Protein AF-A0A8T0GTU0-F1 (afdb_monomer_lite)

pLDDT: mean 77.82, std 16.4, range [37.47, 97.88]

Structure (mmCIF, N/CA/C/O backbone):
data_AF-A0A8T0GTU0-F1
#
_entry.id   AF-A0A8T0GTU0-F1
#
loop_
_atom_site.group_PDB
_atom_site.id
_atom_site.type_symbol
_atom_site.label_atom_id
_atom_site.label_alt_id
_atom_site.label_comp_id
_atom_site.label_asym_id
_atom_site.label_entity_id
_atom_site.label_seq_id
_atom_site.pdbx_PDB_ins_code
_atom_site.Cartn_x
_atom_site.Cartn_y
_atom_site.Cartn_z
_atom_site.occupancy
_atom_site.B_iso_or_equiv
_atom_site.auth_seq_id
_atom_site.auth_comp_id
_atom_site.auth_asym_id
_atom_site.auth_atom_id
_atom_site.pdbx_PDB_model_num
ATOM 1 N N . MET A 1 1 ? 13.175 1.762 4.449 1.00 43.84 1 MET A N 1
ATOM 2 C CA . MET A 1 1 ? 12.652 0.776 3.480 1.00 43.84 1 MET A CA 1
ATOM 3 C C . MET A 1 1 ? 11.375 1.286 2.796 1.00 43.84 1 MET A C 1
ATOM 5 O O . MET A 1 1 ? 10.473 0.515 2.541 1.00 43.84 1 MET A O 1
ATOM 9 N N . PHE A 1 2 ? 11.332 2.586 2.475 1.00 48.28 2 PHE A N 1
ATOM 10 C CA . PHE A 1 2 ? 10.288 3.265 1.684 1.00 48.28 2 PHE A CA 1
ATOM 11 C C . PHE A 1 2 ? 10.834 3.738 0.327 1.00 48.28 2 PHE A C 1
ATOM 13 O O . PHE A 1 2 ? 10.144 4.344 -0.475 1.00 48.28 2 PHE A O 1
ATOM 20 N N . VAL A 1 3 ? 12.122 3.473 0.090 1.00 54.06 3 VAL A N 1
ATOM 21 C CA . VAL A 1 3 ? 12.872 3.994 -1.048 1.00 54.06 3 VAL A CA 1
ATOM 22 C C . VAL A 1 3 ? 12.593 3.164 -2.297 1.00 54.06 3 VAL A C 1
ATOM 24 O O . VAL A 1 3 ? 12.685 3.698 -3.378 1.00 54.06 3 VAL A O 1
ATOM 27 N N . TYR A 1 4 ? 12.200 1.891 -2.196 1.00 53.88 4 TYR A N 1
ATOM 28 C CA . TYR A 1 4 ? 12.204 0.991 -3.355 1.00 53.88 4 TYR A CA 1
ATOM 29 C C . TYR A 1 4 ? 11.125 1.275 -4.403 1.00 53.88 4 TYR A C 1
ATOM 31 O O . TYR A 1 4 ? 11.467 1.342 -5.576 1.00 53.88 4 TYR A O 1
ATOM 39 N N . LEU A 1 5 ? 9.858 1.481 -4.019 1.00 59.69 5 LEU A N 1
ATOM 40 C CA . LEU A 1 5 ? 8.801 1.793 -4.992 1.00 59.69 5 LEU A CA 1
ATOM 41 C C . LEU A 1 5 ? 9.002 3.186 -5.599 1.00 59.69 5 LEU A C 1
ATOM 43 O O . LEU A 1 5 ? 8.887 3.361 -6.803 1.00 59.69 5 LEU A O 1
ATOM 47 N N . GLN A 1 6 ? 9.376 4.166 -4.776 1.00 58.84 6 GLN A N 1
ATOM 48 C CA . GLN A 1 6 ? 9.609 5.539 -5.226 1.00 58.84 6 GLN A CA 1
ATOM 49 C C . GLN A 1 6 ? 10.888 5.681 -6.055 1.00 58.84 6 GLN A C 1
ATOM 51 O O . GLN A 1 6 ? 10.880 6.405 -7.040 1.00 58.84 6 GLN A O 1
ATOM 56 N N . LEU A 1 7 ? 11.962 4.966 -5.709 1.00 58.25 7 LEU A N 1
ATOM 57 C CA . LEU A 1 7 ? 13.191 4.908 -6.501 1.00 58.25 7 LEU A CA 1
ATOM 58 C C . LEU A 1 7 ? 12.953 4.145 -7.803 1.00 58.25 7 LEU A C 1
ATOM 60 O O . LEU A 1 7 ? 13.430 4.596 -8.831 1.00 58.25 7 LEU A O 1
ATOM 64 N N . ALA A 1 8 ? 12.182 3.052 -7.788 1.00 57.88 8 ALA A N 1
ATOM 65 C CA . ALA A 1 8 ? 11.788 2.358 -9.012 1.00 57.88 8 ALA A CA 1
ATOM 66 C C . ALA A 1 8 ? 10.954 3.269 -9.928 1.00 57.88 8 ALA A C 1
ATOM 68 O O . ALA A 1 8 ? 11.264 3.375 -11.108 1.00 57.88 8 ALA A O 1
ATOM 69 N N . MET A 1 9 ? 9.963 3.992 -9.393 1.00 62.44 9 MET A N 1
ATOM 70 C CA . MET A 1 9 ? 9.168 4.945 -10.179 1.00 62.44 9 MET A CA 1
ATOM 71 C C . MET A 1 9 ? 9.983 6.150 -10.659 1.00 62.44 9 MET A C 1
ATOM 73 O O . MET A 1 9 ? 9.822 6.553 -11.802 1.00 62.44 9 MET A O 1
ATOM 77 N N . ALA A 1 10 ? 10.882 6.700 -9.839 1.00 58.06 10 ALA A N 1
ATOM 78 C CA . ALA A 1 10 ? 11.778 7.783 -10.250 1.00 58.06 10 ALA A CA 1
ATOM 79 C C . ALA A 1 10 ? 12.762 7.324 -11.338 1.00 58.06 10 ALA A C 1
ATOM 81 O O . ALA A 1 10 ? 13.025 8.060 -12.284 1.00 58.06 10 ALA A O 1
ATOM 82 N N . SER A 1 11 ? 13.259 6.089 -11.232 1.00 54.25 11 SER A N 1
ATOM 83 C CA . SER A 1 11 ? 14.120 5.481 -12.244 1.00 54.25 11 SER A CA 1
ATOM 84 C C . SER A 1 11 ? 13.372 5.270 -13.562 1.00 54.25 11 SER A C 1
ATOM 86 O O . SER A 1 11 ? 13.900 5.605 -14.614 1.00 54.25 11 SER A O 1
ATOM 88 N N . MET A 1 12 ? 12.118 4.806 -13.521 1.00 57.47 12 MET A N 1
ATOM 89 C CA . MET A 1 12 ? 11.280 4.681 -14.722 1.00 57.47 12 MET A CA 1
ATOM 90 C C . MET A 1 12 ? 10.895 6.042 -15.317 1.00 57.47 12 MET A C 1
ATOM 92 O O . MET A 1 12 ? 10.936 6.202 -16.528 1.00 57.47 12 MET A O 1
ATOM 96 N N . ALA A 1 13 ? 10.585 7.045 -14.490 1.00 55.88 13 ALA A N 1
ATOM 97 C CA . ALA A 1 13 ? 10.280 8.398 -14.963 1.00 55.88 13 ALA A CA 1
ATOM 98 C C . ALA A 1 13 ? 11.480 9.047 -15.673 1.00 55.88 13 ALA A C 1
ATOM 100 O O . ALA A 1 13 ? 11.299 9.759 -16.653 1.00 55.88 13 ALA A O 1
ATOM 101 N N . SER A 1 14 ? 12.708 8.739 -15.237 1.00 51.56 14 SER A N 1
ATOM 102 C CA . SER A 1 14 ? 13.929 9.186 -15.922 1.00 51.56 14 SER A CA 1
ATOM 103 C C . SER A 1 14 ? 14.153 8.541 -17.298 1.00 51.56 14 SER A C 1
ATOM 105 O O . SER A 1 14 ? 15.027 8.986 -18.032 1.00 51.56 14 SER A O 1
ATOM 107 N N . MET A 1 15 ? 13.381 7.506 -17.655 1.00 50.78 15 MET A N 1
ATOM 108 C CA . MET A 1 15 ? 13.418 6.881 -18.983 1.00 50.78 15 MET A CA 1
ATOM 109 C C . MET A 1 15 ? 12.496 7.589 -19.991 1.00 50.78 15 MET A C 1
ATOM 111 O O . MET A 1 15 ? 12.722 7.453 -21.186 1.00 50.78 15 MET A O 1
ATOM 115 N N . ASP A 1 16 ? 11.493 8.342 -19.521 1.00 45.78 16 ASP A N 1
ATOM 116 C CA . ASP A 1 16 ? 10.481 9.020 -20.356 1.00 45.78 16 ASP A CA 1
ATOM 117 C C . ASP A 1 16 ? 10.887 10.466 -20.716 1.00 45.78 16 ASP A C 1
ATOM 119 O O . ASP A 1 16 ? 10.399 11.067 -21.670 1.00 45.78 16 ASP A O 1
ATOM 123 N N . THR A 1 17 ? 11.838 11.042 -19.976 1.00 37.47 17 THR A N 1
ATOM 124 C CA . THR A 1 17 ? 12.362 12.385 -20.234 1.00 37.47 17 THR A CA 1
ATOM 125 C C . THR A 1 17 ? 13.751 12.299 -20.852 1.00 37.47 17 THR A C 1
ATOM 127 O O . THR A 1 17 ? 14.735 12.084 -20.144 1.00 37.47 17 THR A O 1
ATOM 130 N N . GLY A 1 18 ? 13.857 12.544 -22.159 1.00 46.00 18 GLY A N 1
ATOM 131 C CA . GLY A 1 18 ? 15.114 12.925 -22.818 1.00 46.00 18 GLY A CA 1
ATOM 132 C C . GLY A 1 18 ? 15.609 14.313 -22.386 1.00 46.00 18 GLY A C 1
ATOM 133 O O . GLY A 1 18 ? 15.974 15.114 -23.240 1.00 46.00 18 GLY A O 1
ATOM 134 N N . ASP A 1 19 ? 15.551 14.618 -21.087 1.00 39.81 19 ASP A N 1
ATOM 135 C CA . ASP A 1 19 ? 15.895 15.916 -20.515 1.00 39.81 19 ASP A CA 1
ATOM 136 C C . ASP A 1 19 ? 17.257 15.855 -19.816 1.00 39.81 19 ASP A C 1
ATOM 138 O O . ASP A 1 19 ? 17.601 14.901 -19.110 1.00 39.81 19 ASP A O 1
ATOM 142 N N . ASP A 1 20 ? 18.046 16.886 -20.084 1.00 43.62 20 ASP A N 1
ATOM 143 C CA . ASP A 1 20 ? 19.464 17.000 -19.791 1.00 43.62 20 ASP A CA 1
ATOM 144 C C . ASP A 1 20 ? 19.767 16.816 -18.300 1.00 43.62 20 ASP A C 1
ATOM 146 O O . ASP A 1 20 ? 19.541 17.712 -17.492 1.00 43.62 20 ASP A O 1
ATOM 150 N N . GLY A 1 21 ? 20.378 15.682 -17.947 1.00 47.62 21 GLY A N 1
ATOM 151 C CA . GLY A 1 21 ? 21.575 15.613 -17.097 1.00 47.62 21 GLY A CA 1
ATOM 152 C C . GLY A 1 21 ? 21.611 16.352 -15.750 1.00 47.62 21 GLY A C 1
ATOM 153 O O . GLY A 1 21 ? 22.704 16.502 -15.199 1.00 47.62 21 GLY A O 1
ATOM 154 N N . GLN A 1 22 ? 20.496 16.813 -15.181 1.00 46.06 22 GLN A N 1
ATOM 155 C CA . GLN A 1 22 ? 20.498 17.386 -13.840 1.00 46.06 22 GLN A CA 1
ATOM 156 C C . GLN A 1 22 ? 20.484 16.241 -12.824 1.00 46.06 22 GLN A C 1
ATOM 158 O O . GLN A 1 22 ? 19.532 15.457 -12.794 1.00 46.06 22 GLN A O 1
ATOM 163 N N . PRO A 1 23 ? 21.524 16.104 -11.980 1.00 50.41 23 PRO A N 1
ATOM 164 C CA . PRO A 1 23 ? 21.509 15.098 -10.937 1.00 50.41 23 PRO A CA 1
ATOM 165 C C . PRO A 1 23 ? 20.353 15.428 -9.996 1.00 50.41 23 PRO A C 1
ATOM 167 O O . PRO A 1 23 ? 20.378 16.452 -9.314 1.00 50.41 23 PRO A O 1
ATOM 170 N N . VAL A 1 24 ? 19.334 14.567 -9.972 1.00 58.34 24 VAL A N 1
ATOM 171 C CA . VAL A 1 24 ? 18.255 14.631 -8.983 1.00 58.34 24 VAL A CA 1
ATOM 172 C C . VAL A 1 24 ? 18.911 14.748 -7.609 1.00 58.34 24 VAL A C 1
ATOM 174 O O . VAL A 1 24 ? 19.665 13.854 -7.212 1.00 58.34 24 VAL A O 1
ATOM 177 N N . ASP A 1 25 ? 18.662 15.845 -6.882 1.00 70.62 25 ASP A N 1
ATOM 178 C CA . ASP A 1 25 ? 19.136 15.966 -5.504 1.00 70.62 25 ASP A CA 1
ATOM 179 C C . ASP A 1 25 ? 18.420 14.900 -4.674 1.00 70.62 25 ASP A C 1
ATOM 181 O O . ASP A 1 25 ? 17.277 15.050 -4.231 1.00 70.62 25 ASP A O 1
ATOM 185 N N . MET A 1 26 ? 19.118 13.784 -4.481 1.00 66.88 26 MET A N 1
ATOM 186 C CA . MET A 1 26 ? 18.618 12.613 -3.778 1.00 66.88 26 MET A CA 1
ATOM 187 C C . MET A 1 26 ? 18.156 12.952 -2.357 1.00 66.88 26 MET A C 1
ATOM 189 O O . MET A 1 26 ? 17.263 12.279 -1.838 1.00 66.88 26 MET A O 1
ATOM 193 N N . LYS A 1 27 ? 18.723 13.989 -1.719 1.00 73.50 27 LYS A N 1
ATOM 194 C CA . LYS A 1 27 ? 18.295 14.426 -0.384 1.00 73.50 27 LYS A CA 1
ATOM 195 C C . LYS A 1 27 ? 16.981 15.193 -0.448 1.00 73.50 27 LYS A C 1
ATOM 197 O O . LYS A 1 27 ? 16.098 14.924 0.369 1.00 73.50 27 LYS A O 1
ATOM 202 N N . GLU A 1 28 ? 16.832 16.105 -1.404 1.00 75.44 28 GLU A N 1
ATOM 203 C CA . GLU A 1 28 ? 15.590 16.859 -1.599 1.00 75.44 28 GLU A CA 1
ATOM 204 C C . GLU A 1 28 ? 14.441 15.934 -2.023 1.00 75.44 28 GLU A C 1
ATOM 206 O O . GLU A 1 28 ? 13.357 15.980 -1.436 1.00 75.44 28 GLU A O 1
ATOM 211 N N . ALA A 1 29 ? 14.694 15.028 -2.971 1.00 70.44 29 ALA A N 1
ATOM 212 C CA . ALA A 1 29 ? 13.731 14.017 -3.396 1.00 70.44 29 ALA A CA 1
ATOM 213 C C . ALA A 1 29 ? 13.294 13.144 -2.210 1.00 70.44 29 ALA A C 1
ATOM 215 O O . ALA A 1 29 ? 12.100 12.988 -1.949 1.00 70.44 29 ALA A O 1
ATOM 216 N N . GLN A 1 30 ? 14.249 12.648 -1.415 1.00 72.25 30 GLN A N 1
ATOM 217 C CA . GLN A 1 30 ? 13.941 11.859 -0.224 1.00 72.25 30 GLN A CA 1
ATOM 218 C C . GLN A 1 30 ? 13.128 12.650 0.815 1.00 72.25 30 GLN A C 1
ATOM 220 O O . GLN A 1 30 ? 12.259 12.072 1.472 1.00 72.25 30 GLN A O 1
ATOM 225 N N . ALA A 1 31 ? 13.396 13.947 0.990 1.00 79.56 31 ALA A N 1
ATOM 226 C CA . ALA A 1 31 ? 12.634 14.800 1.899 1.00 79.56 31 ALA A CA 1
ATOM 227 C C . ALA A 1 31 ? 11.188 14.994 1.415 1.00 79.56 31 ALA A C 1
ATOM 229 O O . ALA A 1 31 ? 10.258 14.767 2.192 1.00 79.56 31 ALA A O 1
ATOM 230 N N . LYS A 1 32 ? 10.992 15.317 0.129 1.00 78.62 32 LYS A N 1
ATOM 231 C CA . LYS A 1 32 ? 9.662 15.450 -0.490 1.00 78.62 32 LYS A CA 1
ATOM 232 C C . LYS A 1 32 ? 8.850 14.163 -0.370 1.00 78.62 32 LYS A C 1
ATOM 234 O O . LYS A 1 32 ? 7.682 14.205 0.007 1.00 78.62 32 LYS A O 1
ATOM 239 N N . PHE A 1 33 ? 9.477 13.014 -0.610 1.00 76.12 33 PHE A N 1
ATOM 240 C CA . PHE A 1 33 ? 8.818 11.719 -0.480 1.00 76.12 33 PHE A CA 1
ATOM 241 C C . PHE A 1 33 ? 8.402 11.388 0.953 1.00 76.12 33 PHE A C 1
ATOM 243 O O . PHE A 1 33 ? 7.297 10.889 1.170 1.00 76.12 33 PHE A O 1
ATOM 250 N N . LYS A 1 34 ? 9.263 11.674 1.937 1.00 83.25 34 LYS A N 1
ATOM 251 C CA . LYS A 1 34 ? 8.925 11.488 3.355 1.00 83.25 34 LYS A CA 1
ATOM 252 C C . LYS A 1 34 ? 7.749 12.365 3.766 1.00 83.25 34 LYS A C 1
ATOM 254 O O . LYS A 1 34 ? 6.865 11.885 4.471 1.00 83.25 34 LYS A O 1
ATOM 259 N N . GLU A 1 35 ? 7.733 13.617 3.318 1.00 86.62 35 GLU A N 1
ATOM 260 C CA . GLU A 1 35 ? 6.626 14.524 3.605 1.00 86.62 35 GLU A CA 1
ATOM 261 C C . GLU A 1 35 ? 5.331 14.041 2.941 1.00 86.62 35 GLU A C 1
ATOM 263 O O . GLU A 1 35 ? 4.314 13.915 3.617 1.00 86.62 35 GLU A O 1
ATOM 268 N N . GLY A 1 36 ? 5.376 13.655 1.662 1.00 87.00 36 GLY A N 1
ATOM 269 C CA . GLY A 1 36 ? 4.219 13.094 0.959 1.00 87.00 36 GLY A CA 1
ATOM 270 C C . GLY A 1 36 ? 3.652 11.845 1.642 1.00 87.00 36 GLY A C 1
ATOM 271 O O . GLY A 1 36 ? 2.441 11.748 1.842 1.00 87.00 36 GLY A O 1
ATOM 272 N N . GLN A 1 37 ? 4.516 10.924 2.080 1.00 86.88 37 GLN A N 1
ATOM 273 C CA . GLN A 1 37 ? 4.091 9.730 2.817 1.00 86.88 37 GLN A CA 1
ATOM 274 C C . GLN A 1 37 ? 3.446 10.088 4.159 1.00 86.88 37 GLN A C 1
ATOM 276 O O . GLN A 1 37 ? 2.411 9.530 4.516 1.00 86.88 37 GLN A O 1
ATOM 281 N N . LYS A 1 38 ? 4.014 11.050 4.890 1.00 90.88 38 LYS A N 1
ATOM 282 C CA . LYS A 1 38 ? 3.436 11.521 6.151 1.00 90.88 38 LYS A CA 1
ATOM 283 C C . LYS A 1 38 ? 2.049 12.134 5.937 1.00 90.88 38 LYS A C 1
ATOM 285 O O . LYS A 1 38 ? 1.131 11.836 6.697 1.00 90.88 38 LYS A O 1
ATOM 290 N N . GLN A 1 39 ? 1.879 12.953 4.900 1.00 93.25 39 GLN A N 1
ATOM 291 C CA . GLN A 1 39 ? 0.576 13.530 4.557 1.00 93.25 39 GLN A CA 1
ATOM 292 C C . GLN A 1 39 ? -0.438 12.445 4.181 1.00 93.25 39 GLN A C 1
ATOM 294 O O . GLN A 1 39 ? -1.563 12.465 4.682 1.00 93.25 39 GLN A O 1
ATOM 299 N N . ARG A 1 40 ? -0.021 11.449 3.390 1.00 94.06 40 ARG A N 1
ATOM 300 C CA . ARG A 1 40 ? -0.840 10.275 3.059 1.00 94.06 40 ARG A CA 1
ATOM 301 C C . ARG A 1 40 ? -1.291 9.528 4.316 1.00 94.06 40 ARG A C 1
ATOM 303 O O . ARG A 1 40 ? -2.475 9.243 4.457 1.00 94.06 40 ARG A O 1
ATOM 310 N N . GLU A 1 41 ? -0.384 9.249 5.250 1.00 95.56 41 GLU A N 1
ATOM 311 C CA . GLU A 1 41 ? -0.717 8.571 6.512 1.00 95.56 41 GLU A CA 1
ATOM 312 C C . GLU A 1 41 ? -1.697 9.392 7.367 1.00 95.56 41 GLU A C 1
ATOM 314 O O . GLU A 1 41 ? -2.651 8.838 7.910 1.00 95.56 41 GLU A O 1
ATOM 319 N N . ILE A 1 42 ? -1.525 10.716 7.448 1.00 96.50 42 ILE A N 1
ATOM 320 C CA . ILE A 1 42 ? -2.442 11.604 8.185 1.00 96.50 42 ILE A CA 1
ATOM 321 C C . ILE A 1 42 ? -3.843 11.592 7.564 1.00 96.50 42 ILE A C 1
ATOM 323 O O . ILE A 1 42 ? -4.834 11.490 8.293 1.00 96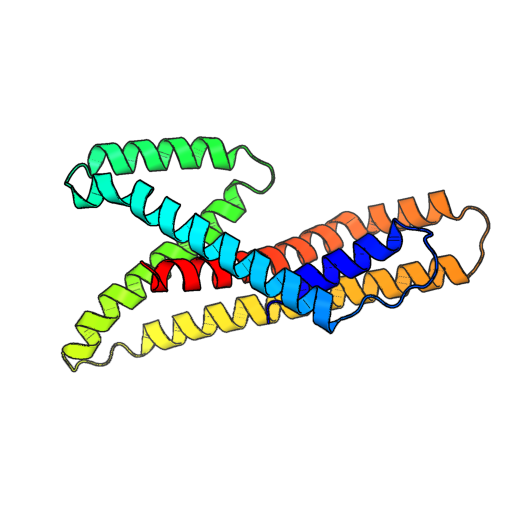.50 42 ILE A O 1
ATOM 327 N N . GLN A 1 43 ? -3.933 11.679 6.236 1.00 96.81 43 GLN A N 1
ATOM 328 C CA . GLN A 1 43 ? -5.204 11.628 5.514 1.00 96.81 43 GLN A CA 1
ATOM 329 C C . GLN A 1 43 ? -5.910 10.288 5.736 1.00 96.81 43 GLN A C 1
ATOM 331 O O . GLN A 1 43 ? -7.076 10.266 6.126 1.00 96.81 43 GLN A O 1
ATOM 336 N N . LEU A 1 44 ? -5.188 9.177 5.569 1.00 97.25 44 LEU A N 1
ATOM 337 C CA . LEU A 1 44 ? -5.727 7.833 5.778 1.00 97.25 44 LEU A CA 1
ATOM 338 C C . LEU A 1 44 ? -6.161 7.599 7.227 1.00 97.25 44 LEU A C 1
ATOM 340 O O . LEU A 1 44 ? -7.192 6.976 7.455 1.00 97.25 44 LEU A O 1
ATOM 344 N N . LYS A 1 45 ? -5.423 8.129 8.207 1.00 97.44 45 LYS A N 1
ATOM 345 C CA . LYS A 1 45 ? -5.815 8.085 9.621 1.00 97.44 45 LYS A CA 1
ATOM 346 C C . LYS A 1 45 ? -7.147 8.792 9.855 1.00 97.44 45 LYS A C 1
ATOM 348 O O . LYS A 1 45 ? -8.021 8.236 10.512 1.00 97.44 45 LYS A O 1
ATOM 353 N N . ASN A 1 46 ? -7.316 9.999 9.317 1.00 97.88 46 ASN A N 1
ATOM 354 C CA . ASN A 1 46 ? -8.567 10.742 9.470 1.00 97.88 46 ASN A CA 1
ATOM 355 C C . ASN A 1 46 ? -9.739 10.013 8.789 1.00 97.88 46 ASN A C 1
ATOM 357 O O . ASN A 1 46 ? -10.794 9.875 9.400 1.00 97.88 46 ASN A O 1
ATOM 361 N N . LEU A 1 47 ? -9.525 9.471 7.583 1.00 97.00 47 LEU A N 1
ATOM 362 C CA . LEU A 1 47 ? -10.521 8.652 6.882 1.00 97.00 47 LEU A CA 1
ATOM 363 C C . LEU A 1 47 ? -10.882 7.380 7.659 1.00 97.00 47 LEU A C 1
ATOM 365 O O . LEU A 1 47 ? -12.048 6.998 7.704 1.00 97.00 47 LEU A O 1
ATOM 369 N N . LEU A 1 48 ? -9.900 6.722 8.281 1.00 96.00 48 LEU A N 1
ATOM 370 C CA . LEU A 1 48 ? -10.132 5.526 9.090 1.00 96.00 48 LEU A CA 1
ATOM 371 C C . LEU A 1 48 ? -10.983 5.845 10.325 1.00 96.00 48 LEU A C 1
ATOM 373 O O . LEU A 1 48 ? -11.926 5.110 10.611 1.00 96.00 48 LEU A O 1
ATOM 377 N N . LEU A 1 49 ? -10.680 6.945 11.022 1.00 96.25 49 LEU A N 1
ATOM 378 C CA . LEU A 1 49 ? -11.466 7.421 12.164 1.00 96.25 49 LEU A CA 1
ATOM 379 C C . LEU A 1 49 ? -12.915 7.723 11.768 1.00 96.25 49 LEU A C 1
ATOM 381 O O . LEU A 1 49 ? -13.837 7.300 12.457 1.00 96.25 49 LEU A O 1
ATOM 385 N N . GLU A 1 50 ? -13.116 8.413 10.646 1.00 96.81 50 GLU A N 1
ATOM 386 C CA . GLU A 1 50 ? -14.451 8.723 10.129 1.00 96.81 50 GLU A CA 1
ATOM 387 C C . GLU A 1 50 ? -15.228 7.452 9.762 1.00 96.81 50 GLU A C 1
ATOM 389 O O . GLU A 1 50 ? -16.385 7.294 10.147 1.00 96.81 50 GLU A O 1
ATOM 394 N N . ARG A 1 51 ? -14.583 6.507 9.069 1.00 95.06 51 ARG A N 1
ATOM 395 C CA . ARG A 1 51 ? -15.235 5.277 8.595 1.00 95.06 51 ARG A CA 1
ATOM 396 C C . ARG A 1 51 ? -15.565 4.293 9.719 1.00 95.06 51 ARG A C 1
ATOM 398 O O . ARG A 1 51 ? -16.534 3.550 9.588 1.00 95.06 51 ARG A O 1
ATOM 405 N N . ILE A 1 52 ? -14.809 4.278 10.820 1.00 94.62 52 ILE A N 1
ATOM 406 C CA . ILE A 1 52 ? -15.087 3.393 11.967 1.00 94.62 52 ILE A CA 1
ATOM 407 C C . ILE A 1 52 ? -16.077 3.997 12.977 1.00 94.62 52 ILE A C 1
ATOM 409 O O . ILE A 1 52 ? -16.678 3.264 13.764 1.00 94.62 52 ILE A O 1
ATOM 413 N N . ASP A 1 53 ? -16.279 5.316 12.958 1.00 96.44 53 ASP A N 1
ATOM 414 C CA . ASP A 1 53 ? -17.119 6.036 13.921 1.00 96.44 53 ASP A CA 1
ATOM 415 C C . ASP A 1 53 ? -18.561 5.485 14.044 1.00 96.44 53 ASP A C 1
ATOM 417 O O . ASP A 1 53 ? -19.000 5.274 15.181 1.00 96.44 53 ASP A O 1
ATOM 421 N N . PRO A 1 54 ? -19.283 5.126 12.957 1.00 96.50 54 PRO A N 1
ATOM 422 C CA . PRO A 1 54 ? -20.611 4.511 13.069 1.00 96.50 54 PRO A CA 1
ATOM 423 C C . PRO A 1 54 ? -20.604 3.203 13.869 1.00 96.50 54 PRO A C 1
ATOM 425 O O . PRO A 1 54 ? -21.464 2.992 14.728 1.00 96.50 54 PRO A O 1
ATOM 428 N N . TYR A 1 55 ? -19.591 2.354 13.659 1.00 95.88 55 TYR A N 1
ATOM 429 C CA . TYR A 1 55 ? -19.432 1.104 14.405 1.00 95.88 55 TYR A CA 1
ATOM 430 C C . TYR A 1 55 ? -19.214 1.373 15.900 1.00 95.88 55 TYR A C 1
ATOM 432 O O . TYR A 1 55 ? -19.833 0.721 16.746 1.00 95.88 55 TYR A O 1
ATOM 440 N N . VAL A 1 56 ? -18.368 2.355 16.230 1.00 95.62 56 VAL A N 1
ATOM 441 C CA . VAL A 1 56 ? -18.076 2.758 17.618 1.00 95.62 56 VAL A CA 1
ATOM 442 C C . VAL A 1 56 ? -19.318 3.336 18.303 1.00 95.62 56 VAL A C 1
ATOM 444 O O . VAL A 1 56 ? -19.557 3.051 19.477 1.00 95.62 56 VAL A O 1
ATOM 447 N N . LYS A 1 57 ? -20.150 4.083 17.569 1.00 96.69 57 LYS A N 1
ATOM 448 C CA . LYS A 1 57 ? -21.430 4.634 18.050 1.00 96.69 57 LYS A CA 1
ATOM 449 C C . LYS A 1 57 ? -22.559 3.601 18.149 1.00 96.69 57 LYS A C 1
ATOM 451 O O . LYS A 1 57 ? -23.634 3.929 18.647 1.00 96.69 57 LYS A O 1
ATOM 456 N N . GLY A 1 58 ? -22.313 2.359 17.732 1.00 97.19 58 GLY A N 1
ATOM 457 C CA . GLY A 1 58 ? -23.222 1.226 17.904 1.00 97.19 58 GLY A CA 1
ATOM 458 C C . GLY A 1 58 ? -23.940 0.770 16.634 1.00 97.19 58 GLY A C 1
ATOM 459 O O . GLY A 1 58 ? -24.586 -0.279 16.669 1.00 97.19 58 GLY A O 1
ATOM 460 N N . ASP A 1 59 ? -23.790 1.471 15.507 1.00 97.50 59 ASP A N 1
ATOM 461 C CA . ASP A 1 59 ? -24.361 1.059 14.220 1.00 97.50 59 ASP A CA 1
ATOM 462 C C . ASP A 1 59 ? -23.475 0.020 13.517 1.00 97.50 59 ASP A C 1
ATOM 464 O O . ASP A 1 59 ? -22.798 0.269 12.517 1.00 97.50 59 ASP A O 1
ATOM 468 N N . LYS A 1 60 ? -23.452 -1.189 14.081 1.00 96.25 60 LYS A N 1
ATOM 469 C CA . LYS A 1 60 ? -22.639 -2.291 13.550 1.00 96.25 60 LYS A CA 1
ATOM 470 C C . LYS A 1 60 ? -23.183 -2.845 12.236 1.00 96.25 60 LYS A C 1
ATOM 472 O O . LYS A 1 60 ? -22.404 -3.289 11.398 1.00 96.25 60 LYS A O 1
ATOM 477 N N . VAL A 1 61 ? -24.507 -2.848 12.076 1.00 97.31 61 VAL A N 1
ATOM 478 C CA . VAL A 1 61 ? -25.177 -3.394 10.888 1.00 97.31 61 VAL A CA 1
ATOM 479 C C . VAL A 1 61 ? -24.994 -2.451 9.703 1.00 97.31 61 VAL A C 1
ATOM 481 O O . VAL A 1 61 ? -24.592 -2.911 8.635 1.00 97.31 61 VAL A O 1
ATOM 484 N N . GLY A 1 62 ? -25.214 -1.146 9.899 1.00 96.69 62 GLY A N 1
ATOM 485 C CA . GLY A 1 62 ? -24.989 -0.138 8.868 1.00 96.69 62 GLY A CA 1
ATOM 486 C C . GLY A 1 62 ? -23.529 -0.089 8.434 1.00 96.69 62 GLY A C 1
ATOM 487 O O . GLY A 1 62 ? -23.252 -0.152 7.238 1.00 96.69 62 GLY A O 1
ATOM 488 N N . PHE A 1 63 ? -22.591 -0.110 9.389 1.00 96.88 63 PHE A N 1
ATOM 489 C CA . PHE A 1 63 ? -21.161 -0.200 9.086 1.00 96.88 63 PHE A CA 1
ATOM 490 C C . PHE A 1 63 ? -20.817 -1.426 8.227 1.00 96.88 63 PHE A C 1
ATOM 492 O O . PHE A 1 63 ? -20.139 -1.288 7.211 1.00 96.88 63 PHE A O 1
ATOM 499 N N . ALA A 1 64 ? -21.293 -2.619 8.603 1.00 95.88 64 ALA A N 1
ATOM 500 C CA . ALA A 1 64 ? -20.997 -3.845 7.862 1.00 95.88 64 ALA A CA 1
ATOM 501 C C . ALA A 1 64 ? -21.590 -3.823 6.444 1.00 95.88 64 ALA A C 1
ATOM 503 O O . ALA A 1 64 ? -20.902 -4.181 5.490 1.00 95.88 64 ALA A O 1
ATOM 504 N N . SER A 1 65 ? -22.836 -3.361 6.303 1.00 97.31 65 SER A N 1
ATOM 505 C CA . SER A 1 65 ? -23.496 -3.239 5.000 1.00 97.31 65 SER A CA 1
ATOM 506 C C . SER A 1 65 ? -22.766 -2.256 4.087 1.00 97.31 65 SER A C 1
ATOM 508 O O . SER A 1 65 ? -22.540 -2.559 2.919 1.00 97.31 65 SER A O 1
ATOM 510 N N . TRP A 1 66 ? -22.380 -1.093 4.616 1.00 96.88 66 TRP A N 1
ATOM 511 C CA . TRP A 1 66 ? -21.628 -0.092 3.866 1.00 96.88 66 TRP A CA 1
ATOM 512 C C . TRP A 1 66 ? -20.246 -0.614 3.454 1.00 96.88 66 TRP A C 1
ATOM 514 O O . TRP A 1 66 ? -19.866 -0.487 2.293 1.00 96.88 66 TRP A O 1
ATOM 524 N N . ALA A 1 67 ? -19.514 -1.254 4.372 1.00 95.25 67 ALA A N 1
ATOM 525 C CA . ALA A 1 67 ? -18.185 -1.786 4.084 1.00 95.25 67 ALA A CA 1
ATOM 526 C C . ALA A 1 67 ? -18.224 -2.884 3.010 1.00 95.25 67 ALA A C 1
ATOM 528 O O . ALA A 1 67 ? -17.310 -2.976 2.192 1.00 95.25 67 ALA A O 1
ATOM 529 N N . GLN A 1 68 ? -19.279 -3.705 3.000 1.00 95.69 68 GLN A N 1
ATOM 530 C CA . GLN A 1 68 ? -19.470 -4.744 1.992 1.00 95.69 68 GLN A CA 1
ATOM 531 C C . GLN A 1 68 ? -19.770 -4.155 0.607 1.00 95.69 68 GLN A C 1
ATOM 533 O O . GLN A 1 68 ? -19.197 -4.618 -0.378 1.00 95.69 68 GLN A O 1
ATOM 538 N N . GLU A 1 69 ? -20.622 -3.134 0.535 1.00 97.38 69 GLU A N 1
ATOM 539 C CA . GLU A 1 69 ? -20.935 -2.443 -0.720 1.00 97.38 69 GLU A CA 1
ATOM 540 C C . GLU A 1 69 ? -19.703 -1.722 -1.285 1.00 97.38 69 GLU A C 1
ATOM 542 O O . GLU A 1 69 ? -19.356 -1.896 -2.451 1.00 97.38 69 GLU A O 1
ATOM 547 N N . GLU A 1 70 ? -18.974 -0.991 -0.439 1.00 95.69 70 GLU A N 1
ATOM 548 C CA . GLU A 1 70 ? -17.722 -0.332 -0.821 1.00 95.69 70 GLU A CA 1
ATOM 549 C C . GLU A 1 70 ? -16.691 -1.351 -1.337 1.00 95.69 70 GLU A C 1
ATOM 551 O O . GLU A 1 70 ? -16.044 -1.129 -2.360 1.00 95.69 70 GLU A O 1
ATOM 556 N N . ALA A 1 71 ? -16.538 -2.492 -0.652 1.00 95.31 71 ALA A N 1
ATOM 557 C CA . ALA A 1 71 ? -15.620 -3.544 -1.079 1.00 95.31 71 ALA A CA 1
ATOM 558 C C . ALA A 1 71 ? -16.021 -4.141 -2.435 1.00 95.31 71 ALA A C 1
ATOM 560 O O . ALA A 1 71 ? -15.145 -4.419 -3.250 1.00 95.31 71 ALA A O 1
ATOM 561 N N . HIS A 1 72 ? -17.320 -4.313 -2.691 1.00 96.31 72 HIS A N 1
ATOM 562 C CA . HIS A 1 72 ? -17.810 -4.806 -3.974 1.00 96.31 72 HIS A CA 1
ATOM 563 C C . HIS A 1 72 ? -17.453 -3.842 -5.112 1.00 96.31 72 HIS A C 1
ATOM 565 O O . HIS A 1 72 ? -16.861 -4.270 -6.098 1.00 96.31 72 HIS A O 1
ATOM 571 N N . GLN A 1 73 ? -17.697 -2.543 -4.926 1.00 96.88 73 GLN A N 1
ATOM 572 C CA . GLN A 1 73 ? -17.363 -1.519 -5.921 1.00 96.88 73 GLN A CA 1
ATOM 573 C C . GLN A 1 73 ? -15.852 -1.424 -6.172 1.00 96.88 73 GLN A C 1
ATOM 575 O O . GLN A 1 73 ? -15.402 -1.372 -7.315 1.00 96.88 73 GLN A O 1
ATOM 580 N N . LEU A 1 74 ? -15.039 -1.445 -5.112 1.00 95.56 74 LEU A N 1
ATOM 581 C CA . LEU A 1 74 ? -13.580 -1.386 -5.242 1.00 95.56 74 LEU A CA 1
ATOM 582 C C . LEU A 1 74 ? -12.989 -2.644 -5.896 1.00 95.56 74 LEU A C 1
ATOM 584 O O . LEU A 1 74 ? -11.936 -2.556 -6.531 1.00 95.56 74 LEU A O 1
ATOM 588 N N . ALA A 1 75 ? -13.640 -3.802 -5.756 1.00 96.00 75 ALA A N 1
ATOM 589 C CA . ALA A 1 75 ? -13.182 -5.049 -6.361 1.00 96.00 75 ALA A CA 1
ATOM 590 C C . ALA A 1 75 ? -13.289 -5.043 -7.895 1.00 96.00 75 ALA A C 1
ATOM 592 O O . ALA A 1 75 ? -12.525 -5.757 -8.542 1.00 96.00 75 ALA A O 1
ATOM 593 N N . GLU A 1 76 ? -14.174 -4.221 -8.473 1.00 96.31 76 GLU A N 1
ATOM 594 C CA . GLU A 1 76 ? -14.343 -4.094 -9.929 1.00 96.31 76 GLU A CA 1
ATOM 595 C C . GLU A 1 76 ? -13.147 -3.412 -10.617 1.00 96.31 76 GLU A C 1
ATOM 597 O O . GLU A 1 76 ? -12.949 -3.557 -11.826 1.00 96.31 76 GLU A O 1
ATOM 602 N N . ALA A 1 77 ? -12.320 -2.680 -9.863 1.00 93.44 77 ALA A N 1
ATOM 603 C CA . ALA A 1 77 ? -11.116 -2.058 -10.396 1.00 93.44 77 ALA A CA 1
ATOM 604 C C . ALA A 1 77 ? -10.042 -3.098 -10.767 1.00 93.44 77 ALA A C 1
ATOM 606 O O . ALA A 1 77 ? -9.928 -4.169 -10.168 1.00 93.44 77 ALA A O 1
ATOM 607 N N . ALA A 1 78 ? -9.167 -2.751 -11.716 1.00 87.69 78 ALA A N 1
ATOM 608 C CA . ALA A 1 78 ? -7.988 -3.562 -12.011 1.00 87.69 78 ALA A CA 1
ATOM 609 C C . ALA A 1 78 ? -7.119 -3.714 -10.749 1.00 87.69 78 ALA A C 1
ATOM 611 O O . ALA A 1 78 ? -6.774 -2.724 -10.106 1.00 87.69 78 ALA A O 1
ATOM 612 N N . PHE A 1 79 ? -6.765 -4.955 -10.398 1.00 84.62 79 PHE A N 1
ATOM 613 C CA . PHE A 1 79 ? -6.105 -5.306 -9.129 1.00 84.62 79 PHE A CA 1
ATOM 614 C C . PHE A 1 79 ? -6.910 -4.961 -7.855 1.00 84.62 79 PHE A C 1
ATOM 616 O O . PHE A 1 79 ? -6.365 -5.046 -6.754 1.00 84.62 79 PHE A O 1
ATOM 623 N N . GLY A 1 80 ? -8.203 -4.642 -7.969 1.00 90.56 80 GLY A N 1
ATOM 624 C CA . GLY A 1 80 ? -9.077 -4.295 -6.847 1.00 90.56 80 GLY A CA 1
ATOM 625 C C . GLY A 1 80 ? -9.193 -5.422 -5.823 1.00 90.56 80 GLY A C 1
ATOM 626 O O . GLY A 1 80 ? -8.819 -5.249 -4.665 1.00 90.56 80 GLY A O 1
ATOM 627 N N . GLU A 1 81 ? -9.618 -6.611 -6.256 1.00 92.88 81 GLU A N 1
ATOM 628 C CA . GLU A 1 81 ? -9.723 -7.798 -5.393 1.00 92.88 81 GLU A CA 1
ATOM 629 C C . GLU A 1 81 ? -8.411 -8.150 -4.652 1.00 92.88 81 GLU A C 1
ATOM 631 O O . GLU A 1 81 ? -8.424 -8.224 -3.417 1.00 92.88 81 GLU A O 1
ATOM 636 N N . PRO A 1 82 ? -7.249 -8.329 -5.322 1.00 89.31 82 PRO A N 1
ATOM 637 C CA . PRO A 1 82 ? -6.011 -8.650 -4.611 1.00 89.31 82 PRO A CA 1
ATOM 638 C C . PRO A 1 82 ? -5.550 -7.519 -3.675 1.00 89.31 82 PRO A C 1
ATOM 640 O O . PRO A 1 82 ? -4.936 -7.794 -2.636 1.00 89.31 82 PRO A O 1
ATOM 643 N N . MET A 1 83 ? -5.872 -6.258 -3.985 1.00 90.94 83 MET A N 1
ATOM 644 C CA . MET A 1 83 ? -5.601 -5.124 -3.099 1.00 90.94 83 MET A CA 1
ATOM 645 C C . MET A 1 83 ? -6.487 -5.158 -1.853 1.00 90.94 83 MET A C 1
ATOM 647 O O . MET A 1 83 ? -5.968 -5.033 -0.743 1.00 90.94 83 MET A O 1
ATOM 651 N N . LEU A 1 84 ? -7.783 -5.435 -2.000 1.00 93.88 84 LEU A N 1
ATOM 652 C CA . LEU A 1 84 ? -8.711 -5.583 -0.877 1.00 93.88 84 LEU A CA 1
ATOM 653 C C . LEU A 1 84 ? -8.335 -6.755 0.034 1.00 93.88 84 LEU A C 1
ATOM 655 O O . LEU A 1 84 ? -8.343 -6.595 1.255 1.00 93.88 84 LEU A O 1
ATOM 659 N N . HIS A 1 85 ? -7.920 -7.898 -0.523 1.00 89.25 85 HIS A N 1
ATOM 660 C CA . HIS A 1 85 ? -7.392 -9.012 0.275 1.00 89.25 85 HIS A CA 1
ATOM 661 C C . HIS A 1 85 ? -6.154 -8.608 1.084 1.00 89.25 85 HIS A C 1
ATOM 663 O O . HIS A 1 85 ? -6.052 -8.943 2.267 1.00 89.25 85 HIS A O 1
ATOM 669 N N . THR A 1 86 ? -5.233 -7.855 0.475 1.00 88.75 86 THR A N 1
ATOM 670 C CA . THR A 1 86 ? -4.029 -7.355 1.156 1.00 88.75 86 THR A CA 1
ATOM 671 C C . THR A 1 86 ? -4.401 -6.411 2.302 1.00 88.75 86 THR A C 1
ATOM 673 O O . THR A 1 86 ? -3.965 -6.614 3.437 1.00 88.75 86 THR A O 1
ATOM 676 N N . ILE A 1 87 ? -5.261 -5.425 2.034 1.00 92.62 87 ILE A N 1
ATOM 677 C CA . ILE A 1 87 ? -5.737 -4.437 3.012 1.00 92.62 87 ILE A CA 1
ATOM 678 C C . ILE A 1 87 ? -6.470 -5.123 4.175 1.00 92.62 87 ILE A C 1
ATOM 680 O O . ILE A 1 87 ? -6.144 -4.888 5.341 1.00 92.62 87 ILE A O 1
ATOM 684 N N . GLY A 1 88 ? -7.425 -6.006 3.869 1.00 90.62 88 GLY A N 1
ATOM 685 C CA . GLY A 1 88 ? -8.208 -6.735 4.866 1.00 90.62 88 GLY A CA 1
ATOM 686 C C . GLY A 1 88 ? -7.338 -7.615 5.764 1.00 90.62 88 GLY A C 1
ATOM 687 O O . GLY A 1 88 ? -7.510 -7.610 6.985 1.00 90.62 88 GLY A O 1
ATOM 688 N N . TYR A 1 89 ? -6.347 -8.302 5.187 1.00 87.38 89 TYR A N 1
ATOM 689 C CA . TYR A 1 89 ? -5.366 -9.076 5.949 1.00 87.38 89 TYR A CA 1
ATOM 690 C C . TYR A 1 89 ? -4.577 -8.200 6.937 1.00 87.38 89 TYR A C 1
ATOM 692 O O . TYR A 1 89 ? -4.427 -8.575 8.104 1.00 87.38 89 TYR A O 1
ATOM 700 N N . ILE A 1 90 ? -4.104 -7.025 6.503 1.00 88.12 90 ILE A N 1
ATOM 701 C CA . ILE A 1 90 ? -3.351 -6.103 7.366 1.00 88.12 90 ILE A CA 1
ATOM 702 C C . ILE A 1 90 ? -4.226 -5.602 8.517 1.00 88.12 90 ILE A C 1
ATOM 704 O O . ILE A 1 90 ? -3.783 -5.641 9.666 1.00 88.12 90 ILE A O 1
ATOM 708 N N . TYR A 1 91 ? -5.469 -5.189 8.249 1.00 91.44 91 TYR A N 1
ATOM 709 C CA . TYR A 1 91 ? -6.384 -4.748 9.306 1.00 91.44 91 TYR A CA 1
ATOM 710 C C . TYR A 1 91 ? -6.700 -5.862 10.305 1.00 91.44 91 TYR A C 1
ATOM 712 O O . TYR A 1 91 ? -6.617 -5.629 11.512 1.00 91.44 91 TYR A O 1
ATOM 720 N N . ALA A 1 92 ? -6.992 -7.078 9.832 1.00 87.69 92 ALA A N 1
ATOM 721 C CA . ALA A 1 92 ? -7.241 -8.225 10.704 1.00 87.69 92 ALA A CA 1
ATOM 722 C C . ALA A 1 92 ? -6.040 -8.510 11.619 1.00 87.69 92 ALA A C 1
ATOM 724 O O . ALA A 1 92 ? -6.197 -8.748 12.819 1.00 87.69 92 ALA A O 1
ATOM 725 N N . ARG A 1 93 ? -4.826 -8.420 11.070 1.00 84.25 93 ARG A N 1
ATOM 726 C CA . ARG A 1 93 ? -3.584 -8.617 11.816 1.00 84.25 93 ARG A CA 1
ATOM 727 C C . ARG A 1 93 ? -3.318 -7.503 12.82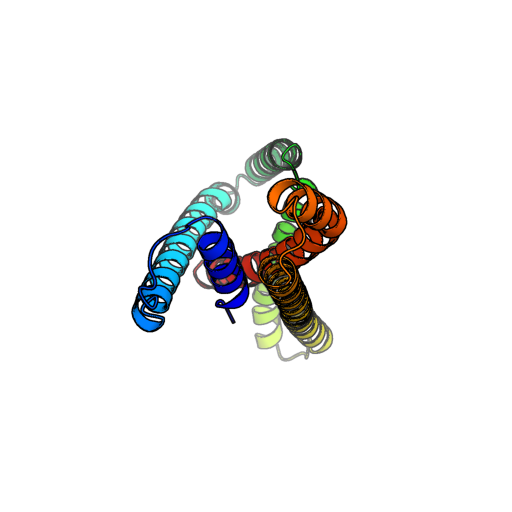9 1.00 84.25 93 ARG A C 1
ATOM 729 O O . ARG A 1 93 ? -2.947 -7.789 13.965 1.00 84.25 93 ARG A O 1
ATOM 736 N N . GLN A 1 94 ? -3.535 -6.245 12.455 1.00 87.06 94 GLN A N 1
ATOM 737 C CA . GLN A 1 94 ? -3.383 -5.123 13.383 1.00 87.06 94 GLN A CA 1
ATOM 738 C C . GLN A 1 94 ? -4.408 -5.196 14.517 1.00 87.06 94 GLN A C 1
ATOM 740 O O . GLN A 1 94 ? -4.036 -5.019 15.675 1.00 87.06 94 GLN A O 1
ATOM 745 N N . ALA A 1 95 ? -5.654 -5.570 14.222 1.00 85.38 95 ALA A N 1
ATOM 746 C CA . ALA A 1 95 ? -6.666 -5.816 15.243 1.00 85.38 95 ALA A CA 1
ATOM 747 C C . ALA A 1 95 ? -6.251 -6.949 16.197 1.00 85.38 95 ALA A C 1
ATOM 749 O O . ALA A 1 95 ? -6.314 -6.774 17.414 1.00 85.38 95 ALA A O 1
ATOM 750 N N . ALA A 1 96 ? -5.769 -8.083 15.672 1.00 80.50 96 ALA A N 1
ATOM 751 C CA . ALA A 1 96 ?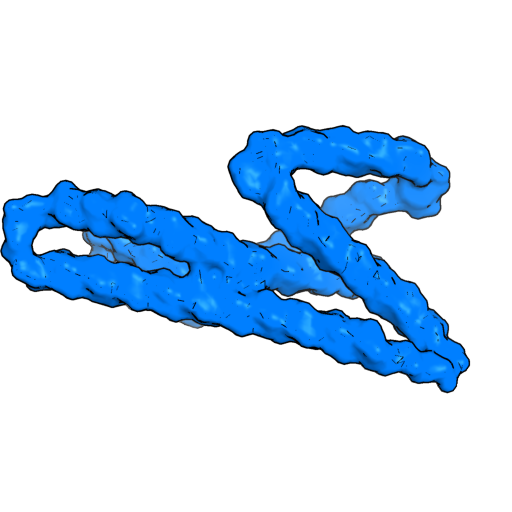 -5.271 -9.194 16.488 1.00 80.50 96 ALA A CA 1
ATOM 752 C C . ALA A 1 96 ? -4.117 -8.764 17.407 1.00 80.50 96 ALA A C 1
ATOM 754 O O . ALA A 1 96 ? -4.113 -9.091 18.594 1.00 80.50 96 ALA A O 1
ATOM 755 N N . LYS A 1 97 ? -3.178 -7.962 16.893 1.00 78.62 97 LYS A N 1
ATOM 756 C CA . LYS A 1 97 ? -2.066 -7.407 17.671 1.00 78.62 97 LYS A CA 1
ATOM 757 C C . LYS A 1 97 ? -2.549 -6.502 18.808 1.00 78.62 97 LYS A C 1
ATOM 759 O O . LYS A 1 97 ? -2.075 -6.659 19.931 1.00 78.62 97 LYS A O 1
ATOM 764 N N . GLU A 1 98 ? -3.466 -5.572 18.545 1.00 80.62 98 GLU A N 1
ATOM 765 C CA . GLU A 1 98 ? -3.995 -4.661 19.573 1.00 80.62 98 GLU A CA 1
ATOM 766 C C . GLU A 1 98 ? -4.839 -5.402 20.623 1.00 80.62 98 GLU A C 1
ATOM 768 O O . GLU A 1 98 ? -4.676 -5.173 21.822 1.00 80.62 98 GLU A O 1
ATOM 773 N N . MET A 1 99 ? -5.658 -6.374 20.211 1.00 75.62 99 MET A N 1
ATOM 774 C CA . MET A 1 99 ? -6.383 -7.249 21.143 1.00 75.62 99 MET A CA 1
ATOM 775 C C . MET A 1 99 ? -5.425 -8.124 21.970 1.00 75.62 99 MET A C 1
ATOM 777 O O . MET A 1 99 ? -5.627 -8.308 23.171 1.00 75.62 99 MET A O 1
ATOM 781 N N . GLY A 1 100 ? -4.344 -8.616 21.357 1.00 66.50 100 GLY A N 1
ATOM 782 C CA . GLY A 1 100 ? -3.308 -9.420 22.005 1.00 66.50 100 GLY A CA 1
ATOM 783 C C . GLY A 1 100 ? -2.441 -8.645 23.004 1.00 66.50 100 GLY A C 1
ATOM 784 O O . GLY A 1 100 ? -1.977 -9.236 23.980 1.00 66.50 100 GLY A O 1
ATOM 785 N N . LYS A 1 101 ? -2.265 -7.323 22.841 1.00 61.56 101 LYS A N 1
ATOM 786 C CA . LYS A 1 101 ? -1.597 -6.470 23.849 1.00 61.56 101 LYS A CA 1
ATOM 787 C C . LYS A 1 101 ? -2.305 -6.528 25.205 1.00 61.56 101 LYS A C 1
ATOM 789 O O . LYS A 1 101 ? -1.634 -6.589 26.234 1.00 61.56 101 LYS A O 1
ATOM 794 N N . ASN A 1 102 ? -3.639 -6.576 25.204 1.00 52.38 102 ASN A N 1
ATOM 795 C CA . ASN A 1 102 ? -4.432 -6.706 26.430 1.00 52.38 102 ASN A CA 1
ATOM 796 C C . ASN A 1 102 ? -4.258 -8.085 27.093 1.00 52.38 102 ASN A C 1
ATOM 798 O O . ASN A 1 102 ? -4.329 -8.189 28.313 1.00 52.38 102 ASN A O 1
ATOM 802 N N . LEU A 1 103 ? -3.969 -9.134 26.313 1.00 49.78 103 LEU A N 1
ATOM 803 C CA . LEU A 1 103 ? -3.689 -10.483 26.821 1.00 49.78 103 LEU A CA 1
ATOM 804 C C . LEU A 1 103 ? -2.247 -10.639 27.339 1.00 49.78 103 LEU A C 1
ATOM 806 O O . LEU A 1 103 ? -2.017 -11.347 28.316 1.00 49.78 103 LEU A O 1
ATOM 810 N N . LEU A 1 104 ? -1.277 -9.937 26.744 1.00 49.69 104 LEU A N 1
ATOM 811 C CA . LEU A 1 104 ? 0.104 -9.858 27.246 1.00 49.69 104 LEU A CA 1
ATOM 812 C C . LEU A 1 104 ? 0.180 -9.217 28.642 1.00 49.69 104 LEU A C 1
ATOM 814 O O . LEU A 1 104 ? 1.017 -9.612 29.452 1.00 49.69 104 LEU A O 1
ATOM 818 N N . PHE A 1 105 ? -0.725 -8.283 28.949 1.00 48.94 105 PHE A N 1
ATOM 819 C CA . PHE A 1 105 ? -0.875 -7.707 30.289 1.00 48.94 105 PHE A CA 1
ATOM 820 C C . PHE A 1 105 ? -1.352 -8.737 31.342 1.00 48.94 105 PHE A C 1
ATOM 822 O O . PHE A 1 105 ? -1.140 -8.535 32.534 1.00 48.94 105 PHE A O 1
ATOM 829 N N . LEU A 1 106 ? -1.933 -9.869 30.916 1.00 56.69 106 LEU A N 1
ATOM 830 C CA . LEU A 1 106 ? -2.458 -10.952 31.768 1.00 56.69 106 LEU A CA 1
ATOM 831 C C . LEU A 1 106 ? -1.465 -12.110 32.014 1.00 56.69 106 LEU A C 1
ATOM 833 O O . LEU A 1 106 ? -1.833 -13.113 32.622 1.00 56.69 106 LEU A O 1
ATOM 837 N N . GLY A 1 107 ? -0.199 -11.986 31.596 1.00 53.62 107 GLY A N 1
ATOM 838 C CA . GLY A 1 107 ? 0.886 -12.863 32.063 1.00 53.62 107 GLY A CA 1
ATOM 839 C C . GLY A 1 107 ? 0.924 -14.290 31.494 1.00 53.62 107 GLY A C 1
ATOM 840 O O . GLY A 1 107 ? 1.677 -15.112 32.016 1.00 53.62 107 GLY A O 1
ATOM 841 N N . VAL A 1 108 ? 0.177 -14.602 30.425 1.00 53.03 108 VAL A N 1
ATOM 842 C CA . VAL A 1 108 ? 0.240 -15.913 29.744 1.00 53.03 108 VAL A CA 1
ATOM 843 C C . VAL A 1 108 ? 0.817 -15.748 28.326 1.00 53.03 108 VAL A C 1
ATOM 845 O O . VAL A 1 108 ? 0.348 -14.881 27.585 1.00 53.03 108 VAL A O 1
ATOM 848 N N . PRO A 1 109 ? 1.845 -16.519 27.907 1.00 51.19 109 PRO A N 1
ATOM 849 C CA . PRO A 1 109 ? 2.655 -16.161 26.747 1.00 51.19 109 PRO A CA 1
ATOM 850 C C . PRO A 1 109 ? 2.008 -16.598 25.430 1.00 51.19 109 PRO A C 1
ATOM 852 O O . PRO A 1 109 ? 2.091 -17.752 25.012 1.00 51.19 109 PRO A O 1
ATOM 855 N N . PHE A 1 110 ? 1.438 -15.633 24.719 1.00 47.03 110 PHE A N 1
ATOM 856 C CA . PHE A 1 110 ? 0.997 -15.763 23.333 1.00 47.03 110 PHE A CA 1
ATOM 857 C C . PHE A 1 110 ? 2.167 -15.540 22.355 1.00 47.03 110 PHE A C 1
ATOM 859 O O . PHE A 1 110 ? 2.199 -14.586 21.580 1.00 47.03 110 PHE A O 1
ATOM 866 N N . LEU A 1 111 ? 3.206 -16.376 22.442 1.00 52.44 111 LEU A N 1
ATOM 867 C CA . LEU A 1 111 ? 4.445 -16.188 21.670 1.00 52.44 111 LEU A CA 1
ATOM 868 C C . LEU A 1 111 ? 4.328 -16.640 20.203 1.00 52.44 111 LEU A C 1
ATOM 870 O O . LEU A 1 111 ? 5.061 -16.147 19.348 1.00 52.44 111 LEU A O 1
ATOM 874 N N . THR A 1 112 ? 3.409 -17.551 19.881 1.00 53.03 112 THR A N 1
ATOM 875 C CA . THR A 1 112 ? 3.313 -18.170 18.547 1.00 53.03 112 THR A CA 1
ATOM 876 C C . THR A 1 112 ? 2.744 -17.232 17.480 1.00 53.03 112 THR A C 1
ATOM 878 O O . THR A 1 112 ? 3.246 -17.217 16.355 1.00 53.03 112 THR A O 1
ATOM 8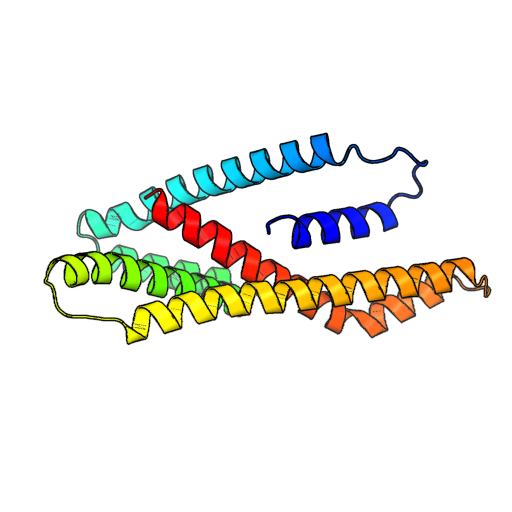81 N N . GLU A 1 113 ? 1.756 -16.397 17.808 1.00 52.47 113 GLU A N 1
ATOM 882 C CA . GLU A 1 113 ? 1.190 -15.449 16.838 1.00 52.47 113 GLU A CA 1
ATOM 883 C C . GLU A 1 113 ? 2.060 -14.205 16.625 1.00 52.47 113 GLU A C 1
ATOM 885 O O . GLU A 1 113 ? 2.177 -13.749 15.490 1.00 52.47 113 GLU A O 1
ATOM 890 N N . TRP A 1 114 ? 2.773 -13.717 17.647 1.00 52.53 114 TRP A N 1
ATOM 891 C CA . TRP A 1 114 ? 3.703 -12.589 17.480 1.00 52.53 114 TRP A CA 1
ATOM 892 C C . TRP A 1 114 ? 4.874 -12.921 16.537 1.00 52.53 114 TRP A C 1
ATOM 894 O O . TRP A 1 114 ? 5.266 -12.093 15.707 1.00 52.53 114 TRP A O 1
ATOM 904 N N . VAL A 1 115 ? 5.414 -14.146 16.621 1.00 54.94 115 VAL A N 1
ATOM 905 C CA . VAL A 1 115 ? 6.462 -14.628 15.701 1.00 54.94 115 VAL A CA 1
ATOM 906 C C . VAL A 1 115 ? 5.917 -14.763 14.277 1.00 54.94 115 VAL A C 1
ATOM 908 O O . VAL A 1 115 ? 6.587 -14.351 13.327 1.00 54.94 115 VAL A O 1
ATOM 911 N N . ARG A 1 116 ? 4.688 -15.275 14.121 1.00 61.16 116 ARG A N 1
ATOM 912 C CA . ARG A 1 116 ? 4.012 -15.373 12.818 1.00 61.16 116 ARG A CA 1
ATOM 913 C C . ARG A 1 116 ? 3.828 -13.995 12.185 1.00 61.16 116 ARG A C 1
ATOM 915 O O . ARG A 1 116 ? 4.177 -13.807 11.020 1.00 61.16 116 ARG A O 1
ATOM 922 N N . ASP A 1 117 ? 3.384 -13.017 12.967 1.00 59.38 117 ASP A N 1
ATOM 923 C CA . ASP A 1 117 ? 3.204 -11.645 12.508 1.00 59.38 117 ASP A CA 1
ATOM 924 C C . ASP A 1 117 ? 4.526 -11.031 12.040 1.00 59.38 117 ASP A C 1
ATOM 926 O O . ASP A 1 117 ? 4.634 -10.560 10.907 1.00 59.38 117 ASP A O 1
ATOM 930 N N . LYS A 1 118 ? 5.579 -11.074 12.862 1.00 60.59 118 LYS A N 1
ATOM 931 C CA . LYS A 1 118 ? 6.892 -10.542 12.459 1.00 60.59 118 LYS A CA 1
ATOM 932 C C . LYS A 1 118 ? 7.442 -11.236 11.206 1.00 60.59 118 LYS A C 1
ATOM 934 O O . LYS A 1 118 ? 8.027 -10.556 10.365 1.00 60.59 118 LYS A O 1
ATOM 939 N N . GLY A 1 119 ? 7.194 -12.536 11.039 1.00 60.97 119 GLY A N 1
ATOM 940 C CA . GLY A 1 119 ? 7.565 -13.289 9.839 1.00 60.97 119 GLY A CA 1
ATOM 941 C C . GLY A 1 119 ? 6.894 -12.784 8.557 1.00 60.97 119 GLY A C 1
ATOM 942 O O . GLY A 1 119 ? 7.559 -12.672 7.528 1.00 60.97 119 GLY A O 1
ATOM 943 N N . HIS A 1 120 ? 5.612 -12.415 8.608 1.00 67.56 120 HIS A N 1
ATOM 944 C CA . HIS A 1 120 ? 4.889 -11.908 7.435 1.00 67.56 120 HIS A CA 1
ATOM 945 C C . HIS A 1 120 ? 5.365 -10.526 6.981 1.00 67.56 120 HIS A C 1
ATOM 947 O O . HIS A 1 120 ? 5.585 -10.336 5.787 1.00 67.56 120 HIS A O 1
ATOM 953 N N . PHE A 1 121 ? 5.623 -9.616 7.924 1.00 67.50 121 PHE A N 1
ATOM 954 C CA . PHE A 1 121 ? 6.215 -8.311 7.605 1.00 67.50 121 PHE A CA 1
ATOM 955 C C . PHE A 1 121 ? 7.617 -8.464 7.002 1.00 67.50 121 PHE A C 1
ATOM 957 O O . PHE A 1 121 ? 7.973 -7.808 6.034 1.00 67.50 121 PHE A O 1
ATOM 964 N N . ILE A 1 122 ? 8.437 -9.378 7.526 1.00 62.69 122 ILE A N 1
ATOM 965 C CA . ILE A 1 122 ? 9.749 -9.658 6.926 1.00 62.69 122 ILE A CA 1
ATOM 966 C C . ILE A 1 122 ? 9.579 -10.229 5.509 1.00 62.69 122 ILE A C 1
ATOM 968 O O . ILE A 1 122 ? 10.302 -9.833 4.595 1.00 62.69 122 ILE A O 1
ATOM 972 N N . LYS A 1 123 ? 8.604 -11.124 5.302 1.00 75.44 123 LYS A N 1
ATOM 973 C CA . LYS A 1 123 ? 8.333 -11.741 3.998 1.00 75.44 123 LYS A CA 1
ATOM 974 C C . LYS A 1 123 ? 7.937 -10.711 2.939 1.00 75.44 123 LYS A C 1
ATOM 976 O O . LYS A 1 123 ? 8.458 -10.793 1.825 1.00 75.44 123 LYS A O 1
ATOM 981 N N . SER A 1 124 ? 7.051 -9.766 3.248 1.00 73.75 124 SER A N 1
ATOM 982 C CA . SER A 1 124 ? 6.643 -8.731 2.286 1.00 73.75 124 SER A CA 1
ATOM 983 C C . SER A 1 124 ? 7.814 -7.829 1.907 1.00 73.75 124 SER A C 1
ATOM 985 O O . SER A 1 124 ? 8.056 -7.622 0.720 1.00 73.75 124 SER A O 1
ATOM 987 N N . GLN A 1 125 ? 8.629 -7.408 2.878 1.00 78.06 125 GLN A N 1
ATOM 988 C CA . GLN A 1 125 ? 9.813 -6.591 2.616 1.00 78.06 125 GLN A CA 1
ATOM 989 C C . GLN A 1 125 ? 10.875 -7.324 1.780 1.00 78.06 125 GLN A C 1
ATOM 991 O O . GLN A 1 125 ? 11.462 -6.729 0.875 1.00 78.06 125 GLN A O 1
ATOM 996 N N . VAL A 1 126 ? 11.110 -8.615 2.042 1.00 72.19 126 VAL A N 1
ATOM 997 C CA . VAL A 1 126 ? 12.017 -9.449 1.229 1.00 72.19 126 VAL A CA 1
ATOM 998 C C . VAL A 1 126 ? 11.477 -9.613 -0.191 1.00 72.19 126 VAL A C 1
ATOM 1000 O O . VAL A 1 126 ? 12.219 -9.480 -1.162 1.00 72.19 126 VAL A O 1
ATOM 1003 N N . THR A 1 127 ? 10.174 -9.856 -0.326 1.00 78.62 127 THR A N 1
ATOM 1004 C CA . THR A 1 127 ? 9.516 -10.019 -1.628 1.00 78.62 127 THR A CA 1
ATOM 1005 C C . THR A 1 127 ? 9.564 -8.720 -2.441 1.00 78.62 127 THR A C 1
ATOM 1007 O O . THR A 1 127 ? 9.847 -8.751 -3.638 1.00 78.62 127 THR A O 1
ATOM 1010 N N . ALA A 1 128 ? 9.371 -7.573 -1.790 1.00 79.06 128 ALA A N 1
ATOM 1011 C CA . ALA A 1 128 ? 9.518 -6.251 -2.387 1.00 79.06 128 ALA A CA 1
ATOM 1012 C C . ALA A 1 128 ? 10.960 -5.969 -2.831 1.00 79.06 128 ALA A C 1
ATOM 1014 O O . ALA A 1 128 ? 11.170 -5.483 -3.939 1.00 79.06 128 ALA A O 1
ATOM 1015 N N . ALA A 1 129 ? 11.962 -6.328 -2.020 1.00 73.19 129 ALA A N 1
ATOM 1016 C CA . ALA A 1 129 ? 13.366 -6.209 -2.412 1.00 73.19 129 ALA A CA 1
ATOM 1017 C C . ALA A 1 129 ? 13.682 -7.053 -3.660 1.00 73.19 129 ALA A C 1
ATOM 1019 O O . ALA A 1 129 ? 14.334 -6.566 -4.581 1.00 73.19 129 ALA A O 1
ATOM 1020 N N . ALA A 1 130 ? 13.159 -8.282 -3.736 1.00 81.44 130 ALA A N 1
ATOM 1021 C CA . ALA A 1 130 ? 13.291 -9.121 -4.926 1.00 81.44 130 ALA A CA 1
ATOM 1022 C C . ALA A 1 130 ? 12.604 -8.509 -6.162 1.00 81.44 130 ALA A C 1
ATOM 1024 O O . ALA A 1 130 ? 13.133 -8.626 -7.267 1.00 81.44 130 ALA A O 1
ATOM 1025 N N . GLY A 1 131 ? 11.453 -7.849 -5.992 1.00 81.38 131 GLY A N 1
ATOM 1026 C CA . GLY A 1 131 ? 10.787 -7.093 -7.060 1.00 81.38 131 GLY A CA 1
ATOM 1027 C C . GLY A 1 131 ? 11.609 -5.888 -7.534 1.00 81.38 131 GLY A C 1
ATOM 1028 O O . GLY A 1 131 ? 11.783 -5.694 -8.732 1.00 81.38 131 GLY A O 1
ATOM 1029 N N . ALA A 1 132 ? 12.197 -5.119 -6.611 1.00 77.75 132 ALA A N 1
ATOM 1030 C CA . ALA A 1 132 ? 13.073 -3.998 -6.962 1.00 77.75 132 ALA A CA 1
ATOM 1031 C C . ALA A 1 132 ? 14.302 -4.446 -7.767 1.00 77.75 132 ALA A C 1
ATOM 1033 O O . ALA A 1 132 ? 14.648 -3.807 -8.756 1.00 77.75 132 ALA A O 1
ATOM 1034 N N . ILE A 1 133 ? 14.936 -5.554 -7.367 1.00 80.19 133 ILE A N 1
ATOM 1035 C CA . ILE A 1 133 ? 16.090 -6.117 -8.083 1.00 80.19 133 ILE A CA 1
ATOM 1036 C C . ILE A 1 133 ? 15.704 -6.502 -9.516 1.00 80.19 133 ILE A C 1
ATOM 1038 O O . ILE A 1 133 ? 16.447 -6.194 -10.442 1.00 80.19 133 ILE A O 1
ATOM 1042 N N . GLN A 1 134 ? 14.533 -7.117 -9.711 1.00 83.50 134 GLN A N 1
ATOM 1043 C CA . GLN A 1 134 ? 14.037 -7.471 -11.0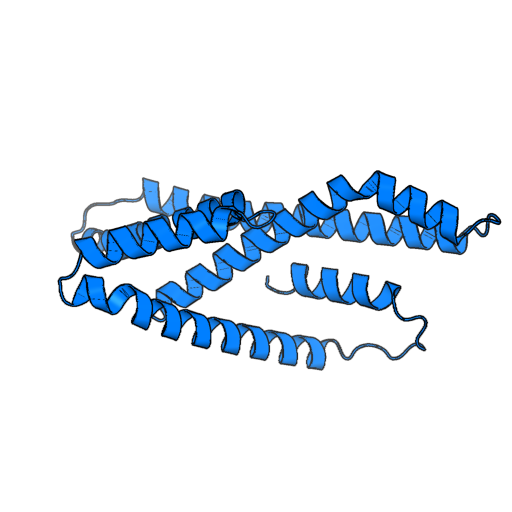48 1.00 83.50 134 GLN A CA 1
ATOM 1044 C C . GLN A 1 134 ? 13.827 -6.235 -11.934 1.00 83.50 134 GLN A C 1
ATOM 1046 O O . GLN A 1 134 ? 14.227 -6.248 -13.096 1.00 83.50 134 GLN A O 1
ATOM 1051 N N . LEU A 1 135 ? 13.266 -5.148 -11.392 1.00 80.62 135 LEU A N 1
ATOM 1052 C CA . LEU A 1 135 ? 13.112 -3.891 -12.139 1.00 80.62 135 LEU A CA 1
ATOM 1053 C C . LEU A 1 135 ? 14.463 -3.250 -12.483 1.00 80.62 135 LEU A C 1
ATOM 1055 O O . LEU A 1 135 ? 14.637 -2.770 -13.599 1.00 80.62 135 LEU A O 1
ATOM 1059 N N . MET A 1 136 ? 15.432 -3.278 -11.560 1.00 79.75 136 MET A N 1
ATOM 1060 C CA . MET A 1 136 ? 16.786 -2.768 -11.816 1.00 79.75 136 MET A CA 1
ATOM 1061 C C . MET A 1 136 ? 17.492 -3.555 -12.925 1.00 79.75 136 MET A C 1
ATOM 1063 O O . MET A 1 136 ? 18.095 -2.952 -13.808 1.00 79.75 136 MET A O 1
ATOM 1067 N N . GLN A 1 137 ? 17.379 -4.887 -12.917 1.00 84.06 137 GLN A N 1
ATOM 1068 C CA . GLN A 1 137 ? 17.920 -5.740 -13.981 1.00 84.06 137 GLN A CA 1
ATOM 1069 C C . GLN A 1 137 ? 17.278 -5.420 -15.333 1.00 84.06 137 GLN A C 1
ATOM 1071 O O . GLN A 1 137 ? 17.979 -5.247 -16.324 1.00 84.06 137 GLN A O 1
ATOM 1076 N N . MET A 1 138 ? 15.952 -5.263 -15.363 1.00 81.25 138 MET A N 1
ATOM 1077 C CA . MET A 1 138 ? 15.226 -4.912 -16.583 1.00 81.25 138 MET A CA 1
ATOM 1078 C C . MET A 1 138 ? 15.658 -3.551 -17.145 1.00 81.25 138 MET A C 1
ATOM 1080 O O . MET A 1 138 ? 15.808 -3.418 -18.358 1.00 81.25 138 MET A O 1
ATOM 1084 N N . GLN A 1 139 ? 15.884 -2.562 -16.277 1.00 78.44 139 GLN A N 1
ATOM 1085 C CA . GLN A 1 139 ? 16.395 -1.250 -16.671 1.00 78.44 139 GLN A CA 1
ATOM 1086 C C . GLN A 1 139 ? 17.822 -1.335 -17.231 1.00 78.44 139 GLN A C 1
ATOM 1088 O O . GLN A 1 139 ? 18.134 -0.680 -18.225 1.00 78.44 139 GLN A O 1
ATOM 1093 N N . GLU A 1 140 ? 18.691 -2.135 -16.610 1.00 81.94 140 GLU A N 1
ATOM 1094 C CA . GLU A 1 140 ? 20.060 -2.341 -17.090 1.00 81.94 140 GLU A CA 1
ATOM 1095 C C . GLU A 1 140 ? 20.078 -3.017 -18.471 1.00 81.94 140 GLU A C 1
ATOM 1097 O O . GLU A 1 140 ? 20.826 -2.597 -19.355 1.00 81.94 140 GLU A O 1
ATOM 1102 N N . ASP A 1 141 ? 19.220 -4.016 -18.681 1.00 82.19 141 ASP A N 1
ATOM 1103 C CA . ASP A 1 141 ? 19.079 -4.714 -19.961 1.00 82.19 141 ASP A CA 1
ATOM 1104 C C . ASP A 1 141 ? 18.538 -3.791 -21.067 1.00 82.19 141 ASP A C 1
ATOM 1106 O O . ASP A 1 141 ? 19.051 -3.816 -22.187 1.00 82.19 141 ASP A O 1
ATOM 1110 N N . LEU A 1 142 ? 17.565 -2.927 -20.750 1.00 78.38 142 LEU A N 1
ATOM 1111 C CA . LEU A 1 142 ? 17.062 -1.892 -21.666 1.00 78.38 142 LEU A CA 1
ATOM 1112 C C . LEU A 1 142 ? 18.157 -0.904 -22.067 1.00 78.38 142 LEU A C 1
ATOM 1114 O O . LEU A 1 142 ? 18.317 -0.596 -23.247 1.00 78.38 142 LEU A O 1
ATOM 1118 N N . LYS A 1 143 ? 18.949 -0.437 -21.095 1.00 78.88 143 LYS A N 1
ATOM 1119 C CA . LYS A 1 143 ? 20.063 0.479 -21.353 1.00 78.88 143 LYS A CA 1
ATOM 1120 C C . LYS A 1 143 ? 21.108 -0.147 -22.282 1.00 78.88 143 LYS A C 1
ATOM 1122 O O . LYS A 1 143 ? 21.554 0.511 -23.217 1.00 78.88 143 LYS A O 1
ATOM 1127 N N . LYS A 1 144 ? 21.453 -1.423 -22.077 1.00 81.00 144 LYS A N 1
ATOM 1128 C CA . LYS A 1 144 ? 22.380 -2.154 -22.961 1.00 81.00 144 LYS A CA 1
ATOM 1129 C C . LYS A 1 144 ? 21.847 -2.276 -24.389 1.00 81.00 144 LYS A C 1
ATOM 1131 O O . LYS A 1 144 ? 22.621 -2.141 -25.329 1.00 81.00 144 LYS A O 1
ATOM 1136 N N . GLN A 1 145 ? 20.546 -2.521 -24.557 1.00 72.75 145 GLN A N 1
ATOM 1137 C CA . GLN A 1 145 ? 19.922 -2.607 -25.883 1.00 72.75 145 GLN A CA 1
ATOM 1138 C C . GLN A 1 145 ? 19.906 -1.253 -26.604 1.00 72.75 145 GLN A C 1
ATOM 1140 O O . GLN A 1 145 ? 20.200 -1.198 -27.795 1.00 72.75 145 GLN A O 1
ATOM 1145 N N . LEU A 1 146 ? 19.652 -0.164 -25.873 1.00 71.31 146 LEU A N 1
ATOM 1146 C CA . LEU A 1 146 ? 19.749 1.208 -26.383 1.00 71.31 146 LEU A CA 1
ATOM 1147 C C . LEU A 1 146 ? 21.174 1.571 -26.835 1.00 71.31 146 LEU A C 1
ATOM 1149 O O . LEU A 1 146 ? 21.355 2.185 -27.884 1.00 71.31 146 LEU A O 1
ATOM 1153 N N . GLU A 1 147 ? 22.189 1.176 -26.062 1.00 73.44 147 GLU A N 1
ATOM 1154 C CA . GLU A 1 147 ? 23.603 1.448 -26.361 1.00 73.44 147 GLU A CA 1
ATOM 1155 C C . GLU A 1 147 ? 24.158 0.591 -27.521 1.00 73.44 147 GLU A C 1
ATOM 1157 O O . GLU A 1 147 ? 25.125 0.997 -28.167 1.00 73.44 147 GLU A O 1
ATOM 1162 N N . ALA A 1 148 ? 23.559 -0.572 -27.810 1.00 69.44 148 ALA A N 1
ATOM 1163 C CA . ALA A 1 148 ? 24.038 -1.523 -28.820 1.00 69.44 148 ALA A CA 1
ATOM 1164 C C . ALA A 1 148 ? 23.694 -1.157 -30.282 1.00 69.44 148 ALA A C 1
ATOM 1166 O O . ALA A 1 148 ? 24.263 -1.749 -31.196 1.00 69.44 148 ALA A O 1
ATOM 1167 N N . GLY A 1 149 ? 22.830 -0.163 -30.523 1.00 59.56 149 GLY A N 1
ATOM 1168 C CA . GLY A 1 149 ? 22.716 0.509 -31.824 1.00 59.56 149 GLY A CA 1
ATOM 1169 C C . GLY A 1 149 ? 22.289 -0.351 -33.025 1.00 59.56 149 GLY A C 1
ATOM 1170 O O . GLY A 1 149 ? 22.802 -0.135 -34.123 1.00 59.56 149 GLY A O 1
ATOM 1171 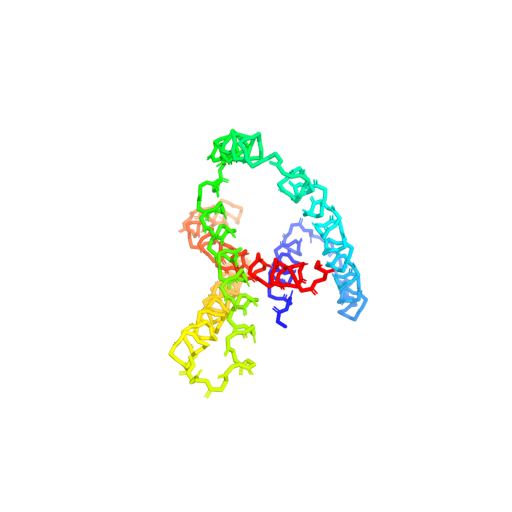N N . GLU A 1 150 ? 21.353 -1.292 -32.871 1.00 53.06 150 GLU A N 1
ATOM 1172 C CA . GLU A 1 150 ? 20.742 -1.974 -34.023 1.00 53.06 150 GLU A CA 1
ATOM 1173 C C . GLU A 1 150 ? 19.477 -1.233 -34.479 1.00 53.06 150 GLU A C 1
ATOM 1175 O O . GLU A 1 150 ? 18.551 -0.983 -33.708 1.00 53.06 150 GLU A O 1
ATOM 1180 N N . GLY A 1 151 ? 19.478 -0.814 -35.747 1.00 54.16 151 GLY A N 1
ATOM 1181 C CA . GLY A 1 151 ? 18.446 0.018 -36.356 1.00 54.16 151 GLY A CA 1
ATOM 1182 C C . GLY A 1 151 ? 17.080 -0.657 -36.409 1.00 54.16 151 GLY A C 1
ATOM 1183 O O . GLY A 1 151 ? 16.760 -1.283 -37.409 1.00 54.16 151 GLY A O 1
ATOM 1184 N N . ASN A 1 152 ? 16.305 -0.491 -35.336 1.00 55.56 152 ASN A N 1
ATOM 1185 C CA . ASN A 1 152 ? 14.860 -0.239 -35.290 1.00 55.56 152 ASN A CA 1
ATOM 1186 C C . ASN A 1 152 ? 14.464 0.079 -33.828 1.00 55.56 152 ASN A C 1
ATOM 1188 O O . ASN A 1 152 ? 13.656 -0.612 -33.211 1.00 55.56 152 ASN A O 1
ATOM 1192 N N . GLY A 1 153 ? 15.155 1.062 -33.232 1.00 65.19 153 GLY A N 1
ATOM 1193 C CA . GLY A 1 153 ? 15.287 1.217 -31.777 1.00 65.19 153 GLY A CA 1
ATOM 1194 C C . GLY A 1 153 ? 13.969 1.248 -31.002 1.00 65.19 153 GLY A C 1
ATOM 1195 O O . GLY A 1 153 ? 13.860 0.565 -29.993 1.00 65.19 153 GLY A O 1
ATOM 1196 N N . GLU A 1 154 ? 12.955 1.967 -31.484 1.00 67.69 154 GLU A N 1
ATOM 1197 C CA . GLU A 1 154 ? 11.650 2.037 -30.809 1.00 67.69 154 GLU A CA 1
ATOM 1198 C C . GLU A 1 154 ? 10.893 0.704 -30.842 1.00 67.69 154 GLU A C 1
ATOM 1200 O O . GLU A 1 154 ? 10.454 0.235 -29.798 1.00 67.69 154 GLU A O 1
ATOM 1205 N N . GLU A 1 155 ? 10.810 0.043 -32.000 1.00 73.75 155 GLU A N 1
ATOM 1206 C CA . GLU A 1 155 ? 10.060 -1.214 -32.163 1.00 73.75 155 GLU A CA 1
ATOM 1207 C C . GLU A 1 155 ? 10.716 -2.376 -31.387 1.00 73.75 155 GLU A C 1
ATOM 1209 O O . GLU A 1 155 ? 10.039 -3.229 -30.810 1.00 73.75 155 GLU A O 1
ATOM 1214 N N . ALA A 1 156 ? 12.052 -2.382 -31.297 1.00 72.81 156 ALA A N 1
ATOM 1215 C CA . ALA A 1 156 ? 12.799 -3.344 -30.485 1.00 72.81 156 ALA A CA 1
ATOM 1216 C C . ALA A 1 156 ? 12.608 -3.115 -28.972 1.00 72.81 156 ALA A C 1
ATOM 1218 O O . ALA A 1 156 ? 12.457 -4.080 -28.217 1.00 72.81 156 ALA A O 1
ATOM 1219 N N . ILE A 1 157 ? 12.577 -1.853 -28.527 1.00 73.94 157 ILE A N 1
ATOM 1220 C CA . ILE A 1 157 ? 12.301 -1.490 -27.127 1.00 73.94 157 ILE A CA 1
ATOM 1221 C C . ILE A 1 157 ? 10.861 -1.830 -26.756 1.00 73.94 157 ILE A C 1
ATOM 1223 O O . ILE A 1 157 ? 10.629 -2.401 -25.690 1.00 73.94 157 ILE A O 1
ATOM 1227 N N . GLU A 1 158 ? 9.904 -1.514 -27.627 1.00 79.56 158 GLU A N 1
ATOM 1228 C CA . GLU A 1 158 ? 8.491 -1.832 -27.432 1.00 79.56 158 GLU A CA 1
ATOM 1229 C C . GLU A 1 158 ? 8.299 -3.347 -27.309 1.00 79.56 158 GLU A C 1
ATOM 1231 O O . GLU A 1 158 ? 7.781 -3.816 -26.295 1.00 79.56 158 GLU A O 1
ATOM 1236 N N . SER A 1 159 ? 8.853 -4.131 -28.241 1.00 81.38 159 SER A N 1
ATOM 1237 C CA . SER A 1 159 ? 8.816 -5.597 -28.168 1.00 81.38 159 SER A CA 1
ATOM 1238 C C . SER A 1 159 ? 9.481 -6.144 -26.896 1.00 81.38 159 SER A C 1
ATOM 1240 O O . SER A 1 159 ? 8.969 -7.083 -26.272 1.00 81.38 159 SER A O 1
ATOM 1242 N N . TYR A 1 160 ? 10.594 -5.550 -26.452 1.00 80.19 160 TYR A N 1
ATOM 1243 C CA . TYR A 1 160 ? 11.227 -5.935 -25.193 1.00 80.19 160 TYR A CA 1
ATOM 1244 C C . TYR A 1 160 ? 10.322 -5.643 -23.987 1.00 80.19 160 TYR A C 1
ATOM 1246 O O . TYR A 1 160 ? 10.127 -6.529 -23.146 1.00 80.19 160 TYR A O 1
ATOM 1254 N N . LEU A 1 161 ? 9.746 -4.442 -23.901 1.00 80.31 161 LEU A N 1
ATOM 1255 C CA . LEU A 1 161 ? 8.844 -4.047 -22.818 1.00 80.31 161 LEU A CA 1
ATOM 1256 C C . LEU A 1 161 ? 7.586 -4.918 -22.789 1.00 80.31 161 LEU A C 1
ATOM 1258 O O . LEU A 1 161 ? 7.210 -5.395 -21.715 1.00 80.31 161 LEU A O 1
ATOM 1262 N N . GLU A 1 162 ? 6.994 -5.210 -23.946 1.00 84.00 162 GLU A N 1
ATOM 1263 C CA . GLU A 1 162 ? 5.881 -6.154 -24.071 1.00 84.00 162 GLU A CA 1
ATOM 1264 C C . GLU A 1 162 ? 6.274 -7.546 -23.560 1.00 84.00 162 GLU A C 1
ATOM 1266 O O . GLU A 1 162 ? 5.571 -8.135 -22.732 1.00 84.00 162 GLU A O 1
ATOM 1271 N N . SER A 1 163 ? 7.454 -8.048 -23.950 1.00 86.69 163 SER A N 1
ATOM 1272 C CA . SER A 1 163 ? 7.949 -9.358 -23.501 1.00 86.69 163 SER A CA 1
ATOM 1273 C C . SER A 1 163 ? 8.179 -9.433 -21.982 1.00 86.69 163 SER A C 1
ATOM 1275 O O . SER A 1 163 ? 8.108 -10.516 -21.386 1.00 86.69 163 SER A O 1
ATOM 1277 N N . LYS A 1 164 ? 8.440 -8.289 -21.332 1.00 85.50 164 LYS A N 1
ATOM 1278 C CA . LYS A 1 164 ? 8.691 -8.175 -19.886 1.00 85.50 164 LYS A CA 1
ATOM 1279 C C . LYS A 1 164 ? 7.505 -7.631 -19.093 1.00 85.50 164 LYS A C 1
ATOM 1281 O O . LYS A 1 164 ? 7.570 -7.636 -17.862 1.00 85.50 164 LYS A O 1
ATOM 1286 N N . GLN A 1 165 ? 6.404 -7.253 -19.742 1.00 85.25 165 GLN A N 1
ATOM 1287 C CA . GLN A 1 165 ? 5.261 -6.579 -19.117 1.00 85.25 165 GLN A CA 1
ATOM 1288 C C . GLN A 1 165 ? 4.752 -7.325 -17.877 1.00 85.25 165 GLN A C 1
ATOM 1290 O O . GLN A 1 165 ? 4.593 -6.739 -16.808 1.00 85.25 165 GLN A O 1
ATOM 1295 N N . LYS A 1 166 ? 4.562 -8.645 -17.978 1.00 87.94 166 LYS A N 1
ATOM 1296 C CA . LYS A 1 166 ? 4.094 -9.473 -16.854 1.00 87.94 166 LYS A CA 1
ATOM 1297 C C . LYS A 1 166 ? 5.062 -9.463 -15.665 1.00 87.94 166 LYS A C 1
ATOM 1299 O O . LYS A 1 166 ? 4.621 -9.404 -14.521 1.00 87.94 166 LYS A O 1
ATOM 1304 N N . MET A 1 167 ? 6.367 -9.527 -15.928 1.00 86.44 167 MET A N 1
ATOM 1305 C CA . MET A 1 167 ? 7.408 -9.491 -14.892 1.00 86.44 167 MET A CA 1
ATOM 1306 C C . MET A 1 167 ? 7.479 -8.114 -14.225 1.00 86.44 167 MET A C 1
ATOM 1308 O O . MET A 1 167 ? 7.624 -8.024 -13.003 1.00 86.44 167 MET A O 1
ATOM 1312 N N . MET A 1 168 ? 7.335 -7.051 -15.018 1.00 84.06 168 MET A N 1
ATOM 1313 C CA . MET A 1 168 ? 7.264 -5.681 -14.523 1.00 84.06 168 MET A CA 1
ATOM 1314 C C . MET A 1 168 ? 6.047 -5.489 -13.611 1.00 84.06 168 MET A C 1
ATOM 1316 O O . MET A 1 168 ? 6.204 -5.025 -12.483 1.00 84.06 168 MET A O 1
ATOM 1320 N N . LEU A 1 169 ? 4.858 -5.916 -14.053 1.00 86.00 169 LEU A N 1
ATOM 1321 C CA . LEU A 1 169 ? 3.625 -5.843 -13.262 1.00 86.00 169 LEU A CA 1
ATOM 1322 C C . LEU A 1 169 ? 3.736 -6.631 -11.949 1.00 86.00 169 LEU A C 1
ATOM 1324 O O . LEU A 1 169 ? 3.388 -6.106 -10.894 1.00 86.00 169 LEU A O 1
ATOM 1328 N N . ASP A 1 170 ? 4.275 -7.852 -11.985 1.00 87.44 170 ASP A N 1
ATOM 1329 C CA . ASP A 1 170 ? 4.502 -8.663 -10.781 1.00 87.44 170 ASP A CA 1
ATOM 1330 C C . ASP A 1 170 ? 5.486 -7.985 -9.808 1.00 87.44 170 ASP A C 1
ATOM 1332 O O . ASP A 1 170 ? 5.272 -7.961 -8.596 1.00 87.44 170 ASP A O 1
ATOM 1336 N N . SER A 1 171 ? 6.548 -7.367 -10.325 1.00 83.50 171 SER A N 1
ATOM 1337 C CA . SER A 1 171 ? 7.531 -6.658 -9.500 1.00 83.50 171 SER A CA 1
ATOM 1338 C C . SER A 1 171 ? 6.953 -5.393 -8.860 1.00 83.50 171 SER A C 1
ATOM 1340 O O . SER A 1 171 ? 7.151 -5.167 -7.662 1.00 83.50 171 SER A O 1
ATOM 1342 N N . LEU A 1 172 ? 6.194 -4.602 -9.623 1.00 82.50 172 LEU A N 1
ATOM 1343 C CA . LEU A 1 172 ? 5.482 -3.425 -9.119 1.00 82.50 172 LEU A CA 1
ATOM 1344 C C . LEU A 1 172 ? 4.429 -3.812 -8.076 1.00 82.50 172 LEU A C 1
ATOM 1346 O O . LEU A 1 172 ? 4.321 -3.151 -7.043 1.00 82.50 172 LEU A O 1
ATOM 1350 N N . TRP A 1 173 ? 3.717 -4.921 -8.288 1.00 86.62 173 TRP A N 1
ATOM 1351 C CA . TRP A 1 173 ? 2.759 -5.446 -7.321 1.00 86.62 173 TRP A CA 1
ATOM 1352 C C . TRP A 1 173 ? 3.423 -5.808 -5.987 1.00 86.62 173 TRP A C 1
ATOM 1354 O O . TRP A 1 173 ? 2.952 -5.403 -4.927 1.00 86.62 173 TRP A O 1
ATOM 1364 N N . LYS A 1 174 ? 4.570 -6.498 -6.012 1.00 85.12 174 LYS A N 1
ATOM 1365 C CA . LYS A 1 174 ? 5.322 -6.842 -4.788 1.00 85.12 174 LYS A CA 1
ATOM 1366 C C . LYS A 1 174 ? 5.751 -5.608 -3.998 1.00 85.12 174 LYS A C 1
ATOM 1368 O O . LYS A 1 174 ? 5.708 -5.616 -2.768 1.00 85.12 174 LYS A O 1
ATOM 1373 N N . LEU A 1 175 ? 6.162 -4.555 -4.701 1.00 83.75 175 LEU A N 1
ATOM 1374 C CA . LEU A 1 175 ? 6.500 -3.272 -4.091 1.00 83.75 175 LEU A CA 1
ATOM 1375 C C . LEU A 1 175 ? 5.263 -2.589 -3.491 1.00 83.75 175 LEU A C 1
ATOM 1377 O O . LEU A 1 175 ? 5.341 -2.071 -2.377 1.00 83.75 175 LEU A O 1
ATOM 1381 N N . ASN A 1 176 ? 4.130 -2.634 -4.195 1.00 85.88 176 ASN A N 1
ATOM 1382 C CA . ASN A 1 176 ? 2.857 -2.085 -3.737 1.00 85.88 176 ASN A CA 1
ATOM 1383 C C . ASN A 1 176 ? 2.351 -2.790 -2.463 1.00 85.88 176 ASN A C 1
ATOM 1385 O O . ASN A 1 176 ? 1.984 -2.118 -1.506 1.00 85.88 176 ASN A O 1
ATOM 1389 N N . VAL A 1 177 ? 2.443 -4.122 -2.384 1.00 86.94 177 VAL A N 1
ATOM 1390 C CA . VAL A 1 177 ? 2.057 -4.885 -1.181 1.00 86.94 177 VAL A CA 1
ATOM 1391 C C . VAL A 1 177 ? 2.840 -4.432 0.057 1.00 86.94 177 VAL A C 1
ATOM 1393 O O . VAL A 1 177 ? 2.246 -4.219 1.114 1.00 86.94 177 VAL A O 1
ATOM 1396 N N . ALA A 1 178 ? 4.159 -4.251 -0.063 1.00 85.69 178 ALA A N 1
ATOM 1397 C CA . ALA A 1 178 ? 4.983 -3.760 1.043 1.00 85.69 178 ALA A CA 1
ATOM 1398 C C . ALA A 1 178 ? 4.647 -2.307 1.425 1.00 85.69 178 ALA A C 1
ATOM 1400 O O . ALA A 1 178 ? 4.615 -1.973 2.610 1.00 85.69 178 ALA A O 1
ATOM 1401 N N . ASP A 1 179 ? 4.364 -1.451 0.439 1.00 87.12 179 ASP A N 1
ATOM 1402 C CA . ASP A 1 179 ? 3.919 -0.074 0.677 1.00 87.12 179 ASP A CA 1
ATOM 1403 C C . ASP A 1 179 ? 2.582 -0.019 1.433 1.00 87.12 179 ASP A C 1
ATOM 1405 O O . ASP A 1 179 ? 2.472 0.702 2.431 1.00 87.12 179 ASP A O 1
ATOM 1409 N N . ILE A 1 180 ? 1.592 -0.814 1.011 1.00 89.94 180 ILE A N 1
ATOM 1410 C CA . ILE A 1 180 ? 0.291 -0.916 1.682 1.00 89.94 180 ILE A CA 1
ATOM 1411 C C . ILE A 1 180 ? 0.478 -1.431 3.112 1.00 89.94 180 ILE A C 1
ATOM 1413 O O . ILE A 1 180 ? -0.048 -0.819 4.042 1.00 89.94 180 ILE A O 1
ATOM 1417 N N . GLU A 1 181 ? 1.239 -2.516 3.312 1.00 88.50 181 GLU A N 1
ATOM 1418 C CA . GLU A 1 181 ? 1.468 -3.082 4.649 1.00 88.50 181 GLU A CA 1
ATOM 1419 C C . GLU A 1 181 ? 2.076 -2.061 5.598 1.00 88.50 181 GLU A C 1
ATOM 1421 O O . GLU A 1 181 ? 1.595 -1.900 6.722 1.00 88.50 181 GLU A O 1
ATOM 1426 N N . LEU A 1 182 ? 3.103 -1.347 5.150 1.00 89.31 182 LEU A N 1
ATOM 1427 C CA . LEU A 1 182 ? 3.807 -0.385 5.980 1.00 89.31 182 LEU A CA 1
ATOM 1428 C C . LEU A 1 182 ? 2.946 0.849 6.275 1.00 89.31 182 LEU A C 1
ATOM 1430 O O . LEU A 1 182 ? 2.828 1.243 7.438 1.00 89.31 182 LEU A O 1
ATOM 1434 N N . THR A 1 183 ? 2.283 1.394 5.252 1.00 92.75 183 THR A N 1
ATOM 1435 C CA . THR A 1 183 ? 1.394 2.557 5.383 1.00 92.75 183 THR A CA 1
ATOM 1436 C C . THR A 1 183 ? 0.233 2.252 6.325 1.00 92.75 183 THR A C 1
ATOM 1438 O O . THR A 1 183 ? 0.032 2.961 7.310 1.00 92.75 183 THR A O 1
ATOM 1441 N N . LEU A 1 184 ? -0.515 1.170 6.084 1.00 93.50 184 LEU A N 1
ATOM 1442 C CA . LEU A 1 184 ? -1.662 0.820 6.924 1.00 93.50 184 LEU A CA 1
ATOM 1443 C C . LEU A 1 184 ? -1.236 0.416 8.334 1.00 93.50 184 LEU A C 1
ATOM 1445 O O . LEU A 1 184 ? -1.917 0.756 9.302 1.00 93.50 184 LEU A O 1
ATOM 1449 N N . SER A 1 185 ? -0.078 -0.233 8.484 1.00 90.75 185 SER A N 1
ATOM 1450 C CA . SER A 1 185 ? 0.447 -0.554 9.811 1.00 90.75 185 SER A CA 1
ATOM 1451 C C . SER A 1 185 ? 0.731 0.690 10.650 1.00 90.75 185 SER A C 1
ATOM 1453 O O . SER A 1 185 ? 0.521 0.648 11.864 1.00 90.75 185 SER A O 1
ATOM 1455 N N . HIS A 1 186 ? 1.219 1.770 10.033 1.00 92.75 186 HIS A N 1
ATOM 1456 C CA . HIS A 1 186 ? 1.422 3.057 10.697 1.00 92.75 186 HIS A CA 1
ATOM 1457 C C . HIS A 1 186 ? 0.103 3.770 10.967 1.00 92.75 186 HIS A C 1
ATOM 1459 O O . HIS A 1 186 ? -0.126 4.199 12.094 1.00 92.75 186 HIS A O 1
ATOM 1465 N N . VAL A 1 187 ? -0.790 3.828 9.978 1.00 95.44 187 VAL A N 1
ATOM 1466 C CA . VAL A 1 187 ? -2.116 4.442 10.124 1.00 95.44 187 VAL A CA 1
ATOM 1467 C C . VAL A 1 187 ? -2.875 3.833 11.306 1.00 95.44 187 VAL A C 1
ATOM 1469 O O . VAL A 1 187 ? -3.360 4.577 12.152 1.00 95.44 187 VAL A O 1
ATOM 1472 N N . CYS A 1 188 ? -2.898 2.503 11.435 1.00 92.69 188 CYS A N 1
ATOM 1473 C CA . CYS A 1 188 ? -3.531 1.825 12.571 1.00 92.69 188 CYS A CA 1
ATOM 1474 C C . CYS A 1 188 ? -2.877 2.119 13.929 1.00 92.69 188 CYS A C 1
ATOM 1476 O O . CYS A 1 188 ? -3.532 1.943 14.941 1.00 92.69 188 CYS A O 1
ATOM 1478 N N . GLN A 1 189 ? -1.597 2.503 13.980 1.00 89.31 189 GLN A N 1
ATOM 1479 C CA . GLN A 1 189 ? -0.927 2.871 15.238 1.00 89.31 189 GLN A CA 1
ATOM 1480 C C . GLN A 1 189 ? -1.198 4.323 15.648 1.00 89.31 189 GLN A C 1
ATOM 1482 O O . GLN A 1 189 ? -0.933 4.691 16.790 1.00 89.31 189 GLN A O 1
ATOM 1487 N N . LEU A 1 190 ? -1.655 5.152 14.707 1.00 91.19 190 LEU A N 1
ATOM 1488 C CA . LEU A 1 190 ? -1.993 6.556 14.933 1.00 91.19 190 LEU A CA 1
ATOM 1489 C C . LEU A 1 190 ? -3.460 6.762 15.347 1.00 91.19 190 LEU A C 1
ATOM 1491 O O . LEU A 1 190 ? -3.811 7.882 15.725 1.00 91.19 190 LEU A O 1
ATOM 1495 N N . VAL A 1 191 ? -4.293 5.725 15.210 1.00 88.62 191 VAL A N 1
ATOM 1496 C CA . VAL A 1 191 ? -5.703 5.659 15.630 1.00 88.62 191 VAL A CA 1
ATOM 1497 C C . VAL A 1 191 ? -5.789 4.983 16.988 1.00 88.62 191 VAL A C 1
ATOM 1499 O O . VAL A 1 191 ? -6.477 5.551 17.862 1.00 88.62 191 VAL A O 1
#

Radius of gyration: 21.11 Å; chains: 1; bounding box: 49×36×68 Å

Foldseek 3Di:
DLCQLVVLVVLVVVVVDPDDDDPDPPVVSVVVVVVVLVVVLVVVLVVVCVLCVCVVVPVVVVSVVVVVVVLVVQCPDDCSVVVVVLLVVLVVLLVVVVVVVVVVVVPDDPPVSVVVSVVVLVVLVVLLVVLSVLSVVLSVVLVVLVVVDDPPNPVVSVVSCVVCVVSNVSSSVSNVSNVSNVSVSSSSVVD

Secondary structure (DSSP, 8-state):
--HHHHHHHHHHHHHH---------HHHHHHHHHHHHHHHHHHHHHHHHHHHHHHHTT-HHHHHHHHHHHHHHHHTSTTHHHHHHHHHHHHHHHHHHHHHHHHHTTT---HHHHHHHHHHHHHHHHHHHHHHHHHHHHHHHHHHHHHT--S-HHHHHHHHHHHHHHHHHHHHHHHHHHHHHHHHHHHHHH-

InterPro domains:
  IPR026894 DNAJ-containing protein, X-domain [PF14308] (37-191)
  IPR052423 Erythrocyte Membrane Invagination Regulator [PTHR44094] (6-191)

Sequence (191 aa):
MFVYLQLAMASMASMDTGDDGQPVDMKEAQAKFKEGQKQREIQLKNLLLERIDPYVKGDKVGFASWAQEEAHQLAEAAFGEPMLHTIGYIYARQAAKEMGKNLLFLGVPFLTEWVRDKGHFIKSQVTAAAGAIQLMQMQEDLKKQLEAGEGNGEEAIESYLESKQKMMLDSLWKLNVADIELTLSHVCQLV

Organism: Ceratodon purpureus (NCBI:txid3225)